Protein AF-A0A9W8JJ05-F1 (afdb_monomer_lite)

Structure (mmCIF, N/CA/C/O backbone):
data_AF-A0A9W8JJ05-F1
#
_entry.id   AF-A0A9W8JJ05-F1
#
loop_
_atom_site.group_PDB
_atom_site.id
_atom_site.type_symbol
_atom_site.label_atom_id
_atom_site.label_alt_id
_atom_site.label_comp_id
_atom_site.label_asym_id
_atom_site.label_entity_id
_atom_site.label_seq_id
_atom_site.pdbx_PDB_ins_code
_atom_site.Cartn_x
_atom_site.Cartn_y
_atom_site.Cartn_z
_atom_site.occupancy
_atom_site.B_iso_or_equiv
_atom_site.auth_seq_id
_atom_site.auth_comp_id
_atom_site.auth_asym_id
_atom_site.auth_atom_id
_atom_site.pdbx_PDB_model_num
ATOM 1 N N . MET A 1 1 ? -9.864 -17.529 4.891 1.00 56.09 1 MET A N 1
ATOM 2 C CA . MET A 1 1 ? -8.935 -17.119 3.809 1.00 56.09 1 MET A CA 1
ATOM 3 C C . MET A 1 1 ? -9.220 -17.949 2.552 1.00 56.09 1 MET A C 1
ATOM 5 O O . MET A 1 1 ? -9.921 -18.943 2.675 1.00 56.09 1 MET A O 1
ATOM 9 N N . CYS A 1 2 ? -8.777 -17.548 1.351 1.00 64.25 2 CYS A N 1
ATOM 10 C CA . CYS A 1 2 ? -9.095 -18.274 0.107 1.00 64.25 2 CYS A CA 1
ATOM 11 C C . CYS A 1 2 ? -8.214 -19.523 -0.091 1.00 64.25 2 CYS A C 1
ATOM 13 O O . CYS A 1 2 ? -7.086 -19.412 -0.564 1.00 64.25 2 CYS A O 1
ATOM 15 N N . ASP A 1 3 ? -8.773 -20.698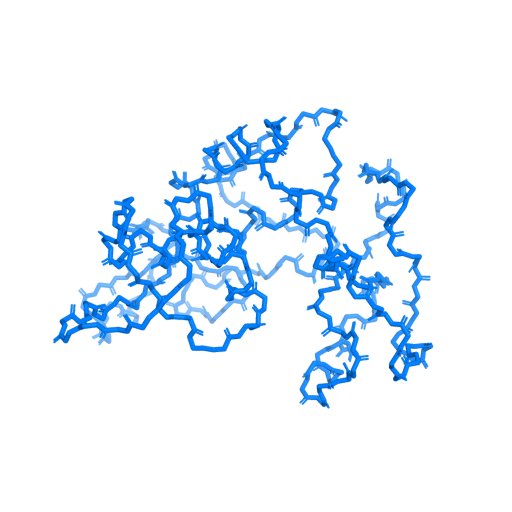 0.179 1.00 67.06 3 ASP A N 1
ATOM 16 C CA . ASP A 1 3 ? -8.157 -22.030 0.054 1.00 67.06 3 ASP A CA 1
ATOM 17 C C . ASP A 1 3 ? -7.778 -22.433 -1.386 1.00 67.06 3 ASP A C 1
ATOM 19 O O . ASP A 1 3 ? -6.838 -23.184 -1.611 1.00 67.06 3 ASP A O 1
ATOM 23 N N . ARG A 1 4 ? -8.470 -21.911 -2.404 1.00 73.88 4 ARG A N 1
ATOM 24 C CA . ARG A 1 4 ? -8.261 -22.331 -3.809 1.00 73.88 4 ARG A CA 1
ATOM 25 C C . ARG A 1 4 ? -7.012 -21.783 -4.482 1.00 73.88 4 ARG A C 1
ATOM 27 O O . ARG A 1 4 ? -6.733 -22.120 -5.629 1.00 73.88 4 ARG A O 1
ATOM 34 N N . THR A 1 5 ? -6.334 -20.844 -3.842 1.00 79.50 5 THR A N 1
ATOM 35 C CA . THR A 1 5 ? -5.280 -20.059 -4.497 1.00 79.50 5 THR A CA 1
ATOM 36 C C . THR A 1 5 ? -3.891 -20.584 -4.188 1.00 79.50 5 THR A C 1
ATOM 38 O O . THR A 1 5 ? -2.935 -20.148 -4.811 1.00 79.50 5 THR A O 1
ATOM 41 N N . ASN A 1 6 ? -3.798 -21.562 -3.294 1.00 84.31 6 ASN A N 1
ATOM 42 C CA . ASN A 1 6 ? -2.568 -22.192 -2.874 1.00 84.31 6 ASN A CA 1
ATOM 43 C C . ASN A 1 6 ? -2.818 -23.694 -2.710 1.00 84.31 6 ASN A C 1
ATOM 45 O O . ASN A 1 6 ? -3.577 -24.120 -1.848 1.00 84.31 6 ASN A O 1
ATOM 49 N N . ASN A 1 7 ? -2.183 -24.493 -3.557 1.00 82.38 7 ASN A N 1
ATOM 50 C CA . ASN A 1 7 ? -2.300 -25.951 -3.572 1.00 82.38 7 ASN A CA 1
ATOM 51 C C . ASN A 1 7 ? -1.059 -26.643 -2.973 1.00 82.38 7 ASN A C 1
ATOM 53 O O . ASN A 1 7 ? -0.788 -27.804 -3.278 1.00 82.38 7 ASN A O 1
ATOM 57 N N . SER A 1 8 ? -0.279 -25.930 -2.155 1.00 84.81 8 SER A N 1
ATOM 58 C CA . SER A 1 8 ? 0.989 -26.400 -1.588 1.00 84.81 8 SER A CA 1
ATOM 59 C C . SER A 1 8 ? 0.792 -27.547 -0.597 1.00 84.81 8 SER A C 1
ATOM 61 O O . SER A 1 8 ? 0.557 -27.319 0.590 1.00 84.81 8 SER A O 1
ATOM 63 N N . SER A 1 9 ? 0.933 -28.794 -1.051 1.00 84.38 9 SER A N 1
ATOM 64 C CA . SER A 1 9 ? 0.835 -29.990 -0.194 1.00 84.38 9 SER A CA 1
ATOM 65 C C . SER A 1 9 ? 1.773 -29.943 1.018 1.00 84.38 9 SER A C 1
ATOM 67 O O . SER A 1 9 ? 1.438 -30.463 2.081 1.00 84.38 9 SER A O 1
ATOM 69 N N . LEU A 1 10 ? 2.913 -29.258 0.888 1.00 84.50 10 LEU A N 1
ATOM 70 C CA . LEU A 1 10 ? 3.854 -29.029 1.980 1.00 84.50 10 LEU A CA 1
ATOM 71 C C . LEU A 1 10 ? 3.262 -28.144 3.087 1.00 84.50 10 LEU A C 1
ATOM 73 O O . LEU A 1 10 ? 3.453 -28.439 4.263 1.00 84.50 10 LEU A O 1
ATOM 77 N N . GLN A 1 11 ? 2.524 -27.083 2.746 1.00 84.19 11 GLN A N 1
ATOM 78 C CA . GLN A 1 11 ? 1.912 -26.221 3.762 1.00 84.19 11 GLN A CA 1
ATOM 79 C C . GLN A 1 11 ? 0.825 -26.966 4.544 1.00 84.19 11 GLN A C 1
ATOM 81 O O . GLN A 1 11 ? 0.814 -26.910 5.770 1.00 84.19 11 GLN A O 1
ATOM 86 N N . GLN A 1 12 ? -0.005 -27.745 3.849 1.00 84.62 12 GLN A N 1
ATOM 87 C CA . GLN A 1 12 ? -1.003 -28.612 4.478 1.00 84.62 12 GLN A CA 1
ATOM 88 C C . GLN A 1 12 ? -0.383 -29.649 5.399 1.00 84.62 12 GLN A C 1
ATOM 90 O O . GLN A 1 12 ? -0.920 -29.912 6.470 1.00 84.62 12 GLN A O 1
ATOM 95 N N . PHE A 1 13 ? 0.746 -30.230 4.996 1.00 85.50 13 PHE A N 1
ATOM 96 C CA . PHE A 1 13 ? 1.476 -31.163 5.841 1.00 85.50 13 PHE A CA 1
ATOM 97 C C . PHE A 1 13 ? 1.997 -30.489 7.121 1.00 85.50 13 PHE A C 1
ATOM 99 O O . PHE A 1 13 ? 1.869 -31.060 8.199 1.00 85.50 13 PHE A O 1
ATOM 106 N N . MET A 1 14 ? 2.551 -29.276 7.022 1.00 85.25 14 MET A N 1
ATOM 107 C CA . MET A 1 14 ? 3.138 -28.570 8.170 1.00 85.25 14 MET A CA 1
ATOM 108 C C . MET A 1 14 ? 2.099 -27.957 9.118 1.00 85.25 14 MET A C 1
ATOM 110 O O . MET A 1 14 ? 2.304 -27.979 10.329 1.00 85.25 14 MET A O 1
ATOM 114 N N . TYR A 1 15 ? 1.007 -27.400 8.588 1.00 81.69 15 TYR A N 1
ATOM 115 C CA . TYR A 1 15 ? 0.059 -26.581 9.356 1.00 81.69 15 TYR A CA 1
ATOM 116 C C . TYR A 1 15 ? -1.360 -27.164 9.425 1.00 81.69 15 TYR A C 1
ATOM 118 O O . TYR A 1 15 ? -2.238 -26.570 10.045 1.00 81.69 15 TYR A O 1
ATOM 126 N N . GLY A 1 16 ? -1.619 -28.316 8.797 1.00 83.25 16 GLY A N 1
ATOM 127 C CA . GLY A 1 16 ? -2.936 -28.967 8.782 1.00 83.25 16 GLY A CA 1
ATOM 128 C C . GLY A 1 16 ? -3.996 -28.254 7.931 1.00 83.25 16 GLY A C 1
ATOM 129 O O . GLY A 1 16 ? -5.099 -28.777 7.767 1.00 83.25 16 GLY A O 1
ATOM 130 N N . THR A 1 17 ? -3.671 -27.088 7.370 1.00 80.62 17 THR A N 1
ATOM 131 C CA . THR A 1 17 ? -4.486 -26.300 6.438 1.00 80.62 17 THR A CA 1
ATOM 132 C C . THR A 1 17 ? -3.562 -25.596 5.427 1.00 80.62 17 THR A C 1
ATOM 134 O O . THR A 1 17 ? -2.338 -25.583 5.601 1.00 80.62 17 THR A O 1
ATOM 137 N N . HIS A 1 18 ? -4.131 -24.996 4.378 1.00 80.81 18 HIS A N 1
ATOM 138 C CA . HIS A 1 18 ? -3.416 -24.079 3.488 1.00 80.81 18 HIS A CA 1
ATOM 139 C C . HIS A 1 18 ? -3.924 -22.643 3.664 1.00 80.81 18 HIS A C 1
ATOM 141 O O . HIS A 1 18 ? -5.130 -22.414 3.794 1.00 80.81 18 HIS A O 1
ATOM 147 N N . ASP A 1 19 ? -3.012 -21.676 3.572 1.00 80.62 19 ASP A N 1
ATOM 148 C CA . ASP A 1 19 ? -3.361 -20.256 3.488 1.00 80.62 19 ASP A CA 1
ATOM 149 C C . ASP A 1 19 ? -3.729 -19.856 2.058 1.00 80.62 19 ASP A C 1
ATOM 151 O O . ASP A 1 19 ? -3.581 -20.632 1.116 1.00 80.62 19 ASP A O 1
ATOM 155 N N . ALA A 1 20 ? -4.158 -18.608 1.864 1.00 84.56 20 ALA A N 1
ATOM 156 C CA . ALA A 1 20 ? -4.263 -18.054 0.519 1.00 84.56 20 ALA A CA 1
ATOM 157 C C . ALA A 1 20 ? -2.892 -17.916 -0.165 1.00 84.56 20 ALA A C 1
ATOM 159 O O . ALA A 1 20 ? -1.840 -17.936 0.468 1.00 84.56 20 ALA A O 1
ATOM 160 N N . GLY A 1 21 ? -2.919 -17.763 -1.487 1.00 86.12 21 GLY A N 1
ATOM 161 C CA . GLY A 1 21 ? -1.727 -17.479 -2.269 1.00 86.12 21 GLY A CA 1
ATOM 162 C C . GLY A 1 21 ? -1.212 -16.057 -2.045 1.00 86.12 21 GLY A C 1
ATOM 163 O O . GLY A 1 21 ? -2.007 -15.113 -2.071 1.00 86.12 21 GLY A O 1
ATOM 164 N N . PHE A 1 22 ? 0.104 -15.898 -1.893 1.00 86.50 22 PHE A N 1
ATOM 165 C CA . PHE A 1 22 ? 0.759 -14.605 -1.672 1.00 86.50 22 PHE A CA 1
ATOM 166 C C . PHE A 1 22 ? 1.693 -14.242 -2.833 1.00 86.50 22 PHE A C 1
ATOM 168 O O . PHE A 1 22 ? 2.465 -15.072 -3.313 1.00 86.50 22 PHE A O 1
ATOM 175 N N . TYR A 1 23 ? 1.626 -12.990 -3.291 1.00 87.88 23 TYR A N 1
ATOM 176 C CA . TYR A 1 23 ? 2.512 -12.476 -4.339 1.00 87.88 23 TYR A CA 1
ATOM 177 C C . TYR A 1 23 ? 3.899 -12.173 -3.771 1.00 87.88 23 TYR A C 1
ATOM 179 O O . TYR A 1 23 ? 4.017 -11.477 -2.767 1.00 87.88 23 TYR A O 1
ATOM 187 N N . GLY A 1 24 ? 4.949 -12.648 -4.440 1.00 85.12 24 GLY A N 1
ATOM 188 C CA . GLY A 1 24 ? 6.341 -12.388 -4.062 1.00 85.12 24 GLY A CA 1
ATOM 189 C C . GLY A 1 24 ? 6.854 -13.235 -2.895 1.00 85.12 24 GLY A C 1
ATOM 190 O O . GLY A 1 24 ? 7.908 -12.925 -2.350 1.00 85.12 24 GLY A O 1
ATOM 191 N N . TYR A 1 25 ? 6.131 -14.292 -2.518 1.00 84.94 25 TYR A N 1
ATOM 192 C CA . TYR A 1 25 ? 6.522 -15.227 -1.461 1.00 84.94 25 TYR A CA 1
ATOM 193 C C . TYR A 1 25 ? 6.961 -16.588 -2.025 1.00 84.94 25 TYR A C 1
ATOM 195 O O . TYR A 1 25 ? 7.014 -16.816 -3.235 1.00 84.94 25 TYR A O 1
ATOM 203 N N . SER A 1 26 ? 7.314 -17.508 -1.126 1.00 82.56 26 SER A N 1
ATOM 204 C CA . SER A 1 26 ? 7.777 -18.855 -1.452 1.00 82.56 26 SER A CA 1
ATOM 205 C C . SER A 1 26 ? 6.725 -19.690 -2.191 1.00 82.56 26 SER A C 1
ATOM 207 O O . SER A 1 26 ? 5.513 -19.497 -2.057 1.00 82.56 26 SER A O 1
ATOM 209 N N . HIS A 1 27 ? 7.194 -20.733 -2.883 1.00 82.56 27 HIS A N 1
ATOM 210 C CA . HIS A 1 27 ? 6.340 -21.756 -3.504 1.00 82.56 27 HIS A CA 1
ATOM 211 C C . HIS A 1 27 ? 5.379 -22.433 -2.518 1.00 82.56 27 HIS A C 1
ATOM 213 O O . HIS A 1 27 ? 4.339 -22.944 -2.922 1.00 82.56 27 HIS A O 1
ATOM 219 N N . THR A 1 28 ? 5.687 -22.391 -1.218 1.00 82.62 28 THR A N 1
ATOM 220 C CA . THR A 1 28 ? 4.805 -22.919 -0.172 1.00 82.62 28 THR A CA 1
ATOM 221 C C . THR A 1 28 ? 3.519 -22.111 0.010 1.00 82.62 28 THR A C 1
ATOM 223 O O . THR A 1 28 ? 2.601 -22.608 0.653 1.00 82.62 28 THR A O 1
ATOM 226 N N . THR A 1 29 ? 3.448 -20.910 -0.572 1.00 83.31 29 THR A N 1
ATOM 227 C CA . THR A 1 29 ? 2.309 -19.976 -0.517 1.00 83.31 29 THR A CA 1
ATOM 228 C C . THR A 1 29 ? 1.741 -19.683 -1.913 1.00 83.31 29 THR A C 1
ATOM 230 O O . THR A 1 29 ? 1.307 -18.577 -2.224 1.00 83.31 29 THR A O 1
ATOM 233 N N . GLY A 1 30 ? 1.782 -20.674 -2.808 1.00 84.50 30 GLY A N 1
ATOM 234 C CA . GLY A 1 30 ? 1.254 -20.581 -4.175 1.00 84.50 30 GLY A CA 1
ATOM 235 C C . GLY A 1 30 ? 2.245 -20.075 -5.230 1.00 84.50 30 GLY A C 1
ATOM 236 O O . GLY A 1 30 ? 1.971 -20.216 -6.418 1.00 84.50 30 GLY A O 1
ATOM 237 N N . GLY A 1 31 ? 3.409 -19.544 -4.832 1.00 85.31 31 GLY A N 1
ATOM 238 C CA . GLY A 1 31 ? 4.505 -19.217 -5.754 1.00 85.31 31 GLY A CA 1
ATOM 239 C C . GLY A 1 31 ? 4.174 -18.140 -6.792 1.00 85.31 31 GLY A C 1
ATOM 240 O O . GLY A 1 31 ? 4.705 -18.177 -7.902 1.00 85.31 31 GLY A O 1
ATOM 241 N N . PHE A 1 32 ? 3.282 -17.202 -6.463 1.00 88.88 32 PHE A N 1
ATOM 242 C CA . PHE A 1 32 ? 2.957 -16.093 -7.357 1.00 88.88 32 PHE A CA 1
ATOM 243 C C . PHE A 1 32 ? 4.099 -15.077 -7.388 1.00 88.88 32 PHE A C 1
ATOM 245 O O . PHE A 1 32 ? 4.630 -14.697 -6.345 1.00 88.88 32 PHE A O 1
ATOM 252 N N . ALA A 1 33 ? 4.446 -14.593 -8.581 1.00 90.12 33 ALA A N 1
ATOM 253 C CA . ALA A 1 33 ? 5.430 -13.524 -8.737 1.00 90.12 33 ALA A CA 1
ATOM 254 C C . ALA A 1 33 ? 4.985 -12.239 -8.014 1.00 90.12 33 ALA A C 1
ATOM 256 O O . ALA A 1 33 ? 3.793 -11.947 -7.933 1.00 90.12 33 ALA A O 1
ATOM 257 N N . GLY A 1 34 ? 5.940 -11.480 -7.475 1.00 90.69 34 GLY A N 1
ATOM 258 C CA . GLY A 1 34 ? 5.670 -10.204 -6.805 1.00 90.69 34 GLY A CA 1
ATOM 259 C C . GLY A 1 34 ? 5.226 -9.098 -7.768 1.00 90.69 34 GLY A C 1
ATOM 260 O O . GLY A 1 34 ? 5.388 -9.211 -8.980 1.00 90.69 34 GLY A O 1
ATOM 261 N N . GLY A 1 35 ? 4.682 -8.013 -7.212 1.00 90.75 35 GLY A N 1
ATOM 262 C CA . GLY A 1 35 ? 4.198 -6.857 -7.981 1.00 90.75 35 GLY A CA 1
ATOM 263 C C . GLY A 1 35 ? 5.226 -5.746 -8.224 1.00 90.75 35 GLY A C 1
ATOM 264 O O . GLY A 1 35 ? 4.899 -4.767 -8.880 1.00 90.75 35 GLY A O 1
ATOM 265 N N . GLN A 1 36 ? 6.451 -5.864 -7.701 1.00 92.00 36 GLN A N 1
ATOM 266 C CA . GLN A 1 36 ? 7.534 -4.900 -7.951 1.00 92.00 36 GLN A CA 1
ATOM 267 C C . GLN A 1 36 ? 8.178 -5.170 -9.318 1.00 92.00 36 GLN A C 1
ATOM 269 O O . GLN A 1 36 ? 9.298 -5.667 -9.413 1.00 92.00 36 GLN A O 1
ATOM 274 N N . ALA A 1 37 ? 7.411 -4.920 -10.373 1.00 93.75 37 ALA A N 1
ATOM 275 C CA . ALA A 1 37 ? 7.754 -5.205 -11.756 1.00 93.75 37 ALA A CA 1
ATOM 276 C C . ALA A 1 37 ? 6.984 -4.259 -12.691 1.00 93.75 37 ALA A C 1
ATOM 278 O O . ALA A 1 37 ? 5.985 -3.663 -12.299 1.00 93.75 37 ALA A O 1
ATOM 279 N N . GLU A 1 38 ? 7.407 -4.184 -13.952 1.00 94.06 38 GLU A N 1
ATOM 280 C CA . GLU A 1 38 ? 6.703 -3.417 -14.994 1.00 94.06 38 GLU A CA 1
ATOM 281 C C . GLU A 1 38 ? 5.285 -3.942 -15.269 1.00 94.06 38 GLU A C 1
ATOM 283 O O . GLU A 1 38 ? 4.405 -3.198 -15.689 1.00 94.06 38 GLU A O 1
ATOM 288 N N . TYR A 1 39 ? 5.063 -5.238 -15.040 1.00 93.69 39 TYR A N 1
ATOM 289 C CA . TYR A 1 39 ? 3.771 -5.890 -15.211 1.00 93.69 39 TYR A CA 1
ATOM 290 C C . TYR A 1 39 ? 3.565 -6.923 -14.111 1.00 93.69 39 TYR A C 1
ATOM 292 O O . TYR A 1 39 ? 4.496 -7.631 -13.726 1.00 93.69 39 TYR A O 1
ATOM 300 N N . VAL A 1 40 ? 2.319 -7.068 -13.665 1.00 93.38 40 VAL A N 1
ATOM 301 C CA . VAL A 1 40 ? 1.915 -8.091 -12.700 1.00 93.38 40 VAL A CA 1
ATOM 302 C C . VAL A 1 40 ? 0.743 -8.893 -13.253 1.00 93.38 40 VAL A C 1
ATOM 304 O O . VAL A 1 40 ? -0.210 -8.347 -13.807 1.00 93.38 40 VAL A O 1
ATOM 307 N N . HIS A 1 41 ? 0.803 -10.213 -13.100 1.00 91.88 41 HIS A N 1
ATOM 308 C CA . HIS A 1 41 ? -0.314 -11.089 -13.428 1.00 91.88 41 HIS A CA 1
ATOM 309 C C . HIS A 1 41 ? -1.213 -11.259 -12.200 1.00 91.88 41 HIS A C 1
ATOM 311 O O . HIS A 1 41 ? -0.754 -11.727 -11.159 1.00 91.88 41 HIS A O 1
ATOM 317 N N . VAL A 1 42 ? -2.501 -10.922 -12.331 1.00 90.94 42 VAL A N 1
ATOM 318 C CA . VAL A 1 42 ? -3.499 -11.047 -11.257 1.00 90.94 42 VAL A CA 1
ATOM 319 C C . VAL A 1 42 ? -4.510 -12.144 -11.608 1.00 90.94 42 VAL A C 1
ATOM 321 O O . VAL A 1 42 ? -5.467 -11.895 -12.349 1.00 90.94 42 VAL A O 1
ATOM 324 N N . PRO A 1 43 ? -4.357 -13.367 -11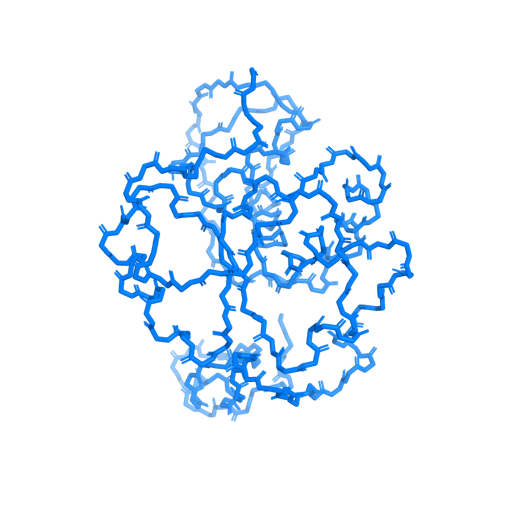.066 1.00 86.06 43 PRO A N 1
ATOM 325 C CA . PRO A 1 43 ? -5.346 -14.419 -11.248 1.00 86.06 43 PRO A CA 1
ATOM 326 C C . PRO A 1 43 ? -6.715 -13.985 -10.727 1.00 86.06 43 PRO A C 1
ATOM 328 O O . PRO A 1 43 ? -6.823 -13.460 -9.621 1.00 86.06 43 PRO A O 1
ATOM 331 N N . ARG A 1 44 ? -7.776 -14.267 -11.490 1.00 86.50 44 ARG A N 1
ATOM 332 C CA . ARG A 1 44 ? -9.165 -13.918 -11.131 1.00 86.50 44 ARG A CA 1
ATOM 333 C C . ARG A 1 44 ? -9.348 -12.421 -10.829 1.00 86.50 44 ARG A C 1
ATOM 335 O O . ARG A 1 44 ? -9.948 -12.065 -9.816 1.00 86.50 44 ARG A O 1
ATOM 342 N N . GLY A 1 45 ? -8.867 -11.557 -11.724 1.00 87.00 45 GLY A N 1
ATOM 343 C CA . GLY A 1 45 ? -8.935 -10.097 -11.576 1.00 87.00 45 GLY A CA 1
ATOM 344 C C . GLY A 1 45 ? -10.323 -9.552 -11.214 1.00 87.00 45 GLY A C 1
ATOM 345 O O . GLY A 1 45 ? -10.413 -8.668 -10.374 1.00 87.00 45 GLY A O 1
ATOM 346 N N . SER A 1 46 ? -11.409 -10.149 -11.717 1.00 88.12 46 SER A N 1
ATOM 347 C CA . SER A 1 46 ? -12.786 -9.740 -11.381 1.00 88.12 46 SER A CA 1
ATOM 348 C C . SER A 1 46 ? -13.141 -9.834 -9.892 1.00 88.12 46 SER A C 1
ATOM 350 O O . SER A 1 46 ? -14.036 -9.132 -9.437 1.00 88.12 46 SER A O 1
ATOM 352 N N . ALA A 1 47 ? -12.460 -10.694 -9.132 1.00 86.50 47 ALA A N 1
ATOM 353 C CA . ALA A 1 47 ? -12.651 -10.831 -7.690 1.00 86.50 47 ALA A CA 1
ATOM 354 C C . ALA A 1 47 ? -11.545 -10.148 -6.866 1.00 86.50 47 ALA A C 1
ATOM 356 O O . ALA A 1 47 ? -11.714 -9.993 -5.660 1.00 86.50 47 ALA A O 1
ATOM 357 N N . ARG A 1 48 ? -10.413 -9.796 -7.494 1.00 85.12 48 ARG A N 1
ATOM 358 C CA . ARG A 1 48 ? -9.192 -9.331 -6.812 1.00 85.12 48 ARG A CA 1
ATOM 359 C C . ARG A 1 48 ? -8.811 -7.883 -7.078 1.00 85.12 48 ARG A C 1
ATOM 361 O O . ARG A 1 48 ? -7.935 -7.361 -6.399 1.00 85.12 48 ARG A O 1
ATOM 368 N N . LEU A 1 49 ? -9.433 -7.248 -8.061 1.00 92.69 49 LEU A N 1
ATOM 369 C CA . LEU A 1 49 ? -9.193 -5.851 -8.384 1.00 92.69 49 LEU A CA 1
ATOM 370 C C . LEU A 1 49 ? -10.345 -5.003 -7.860 1.00 92.69 49 LEU A C 1
ATOM 372 O O . LEU A 1 49 ? -11.516 -5.343 -8.036 1.00 92.69 49 LEU A O 1
ATOM 376 N N . LEU A 1 50 ? -9.987 -3.888 -7.233 1.00 93.38 50 LEU A N 1
ATOM 377 C CA . LEU A 1 50 ? -10.915 -2.841 -6.843 1.00 93.38 50 LEU A CA 1
ATOM 378 C C . LEU A 1 50 ? -10.815 -1.720 -7.887 1.00 93.38 50 LEU A C 1
ATOM 380 O O . LEU A 1 50 ? -9.738 -1.137 -8.021 1.00 93.38 50 LEU A O 1
ATOM 384 N N . PRO A 1 51 ? -11.878 -1.429 -8.658 1.00 92.44 51 PRO A N 1
ATOM 385 C CA . PRO A 1 51 ? -11.861 -0.297 -9.574 1.00 92.44 51 PRO A CA 1
ATOM 386 C C . PRO A 1 51 ? -11.768 1.013 -8.787 1.00 92.44 51 PRO A C 1
ATOM 388 O O . PRO A 1 51 ? -12.518 1.223 -7.834 1.00 92.44 51 PRO A O 1
ATOM 391 N N . ILE A 1 52 ? -10.858 1.889 -9.206 1.00 93.06 52 ILE A N 1
ATOM 392 C CA . ILE A 1 52 ? -10.649 3.211 -8.613 1.00 93.06 52 ILE A CA 1
ATOM 393 C C . ILE A 1 52 ? -11.227 4.267 -9.557 1.00 93.06 52 ILE A C 1
ATOM 395 O O . ILE A 1 52 ? -10.995 4.214 -10.764 1.00 93.06 52 ILE A O 1
ATOM 399 N N . ALA A 1 53 ? -11.996 5.210 -9.011 1.00 90.00 53 ALA A N 1
ATOM 400 C CA . ALA A 1 53 ? -12.608 6.282 -9.789 1.00 90.00 53 ALA A CA 1
ATOM 401 C C . ALA A 1 53 ? -11.564 7.287 -10.313 1.00 90.00 53 ALA A C 1
ATOM 403 O O . ALA A 1 53 ? -10.505 7.474 -9.720 1.00 90.00 53 ALA A O 1
ATOM 404 N N . ASP A 1 54 ? -11.872 7.973 -11.418 1.00 89.06 54 ASP A N 1
ATOM 405 C CA . ASP A 1 54 ? -10.879 8.793 -12.129 1.00 89.06 54 ASP A CA 1
ATOM 406 C C . ASP A 1 54 ? -10.390 10.037 -11.398 1.00 89.06 54 ASP A C 1
ATOM 408 O O . ASP A 1 54 ? -9.282 10.499 -11.654 1.00 89.06 54 ASP A O 1
ATOM 412 N N . HIS A 1 55 ? -11.189 10.549 -10.470 1.00 88.81 55 HIS A N 1
ATOM 413 C CA . HIS A 1 55 ? -10.847 11.716 -9.665 1.00 88.81 55 HIS A CA 1
ATOM 414 C C . HIS A 1 55 ? -9.997 11.374 -8.431 1.00 88.81 55 HIS A C 1
ATOM 416 O O . HIS A 1 55 ? -9.619 12.281 -7.697 1.00 88.81 55 HIS A O 1
ATOM 422 N N . VAL A 1 56 ? -9.741 10.089 -8.170 1.00 90.06 56 VAL A N 1
ATOM 423 C CA . VAL A 1 56 ? -8.995 9.633 -6.993 1.00 90.06 56 VAL A CA 1
ATOM 424 C C . VAL A 1 56 ? -7.523 9.484 -7.354 1.00 90.06 56 VAL A C 1
ATOM 426 O O . VAL A 1 56 ? -7.189 8.889 -8.379 1.00 90.06 56 VAL A O 1
ATOM 429 N N . LEU A 1 57 ? -6.653 10.026 -6.506 1.00 91.56 57 LEU A N 1
ATOM 430 C CA . LEU A 1 57 ? -5.212 10.060 -6.737 1.00 91.56 57 LEU A CA 1
ATOM 431 C C . LEU A 1 57 ? -4.552 8.752 -6.298 1.00 91.56 57 LEU A C 1
ATOM 433 O O . LEU A 1 57 ? -4.942 8.155 -5.291 1.00 91.56 57 LEU A O 1
ATOM 437 N N . ASP A 1 58 ? -3.503 8.337 -7.005 1.00 91.12 58 ASP A N 1
ATOM 438 C CA . ASP A 1 58 ? -2.811 7.073 -6.742 1.00 91.12 58 ASP A CA 1
ATOM 439 C C . ASP A 1 58 ? -2.212 7.055 -5.328 1.00 91.12 58 ASP A C 1
ATOM 441 O O . ASP A 1 58 ? -2.407 6.096 -4.578 1.00 91.12 58 ASP A O 1
ATOM 445 N N . GLU A 1 59 ? -1.545 8.138 -4.909 1.00 88.06 59 GLU A N 1
ATOM 446 C CA . GLU A 1 59 ? -0.981 8.269 -3.558 1.00 88.06 59 GLU A CA 1
ATOM 447 C C . GLU A 1 59 ? -2.009 8.131 -2.424 1.00 88.06 59 GLU A C 1
ATOM 449 O O . GLU A 1 59 ? -1.629 7.756 -1.315 1.00 88.06 59 GLU A O 1
ATOM 454 N N . GLN A 1 60 ? -3.298 8.366 -2.681 1.00 88.12 60 GLN A N 1
ATOM 455 C CA . GLN A 1 60 ? -4.346 8.171 -1.679 1.00 88.12 60 GLN A CA 1
ATOM 456 C C . GLN A 1 60 ? -4.726 6.692 -1.537 1.00 88.12 60 GLN A C 1
ATOM 458 O O . GLN A 1 60 ? -5.009 6.223 -0.436 1.00 88.12 60 GLN A O 1
ATOM 463 N N . VAL A 1 61 ? -4.715 5.926 -2.632 1.00 90.31 61 VAL A N 1
ATOM 464 C CA . VAL A 1 61 ? -5.275 4.561 -2.665 1.00 90.31 61 VAL A CA 1
ATOM 465 C C . VAL A 1 61 ? -4.241 3.445 -2.697 1.00 90.31 61 VAL A C 1
ATOM 467 O O . VAL A 1 61 ? -4.585 2.308 -2.378 1.00 90.31 61 VAL A O 1
ATOM 470 N N . LEU A 1 62 ? -2.972 3.727 -3.008 1.00 89.75 62 LEU A N 1
ATOM 471 C CA . LEU A 1 62 ? -1.904 2.714 -3.072 1.00 89.75 62 LEU A CA 1
ATOM 472 C C . LEU A 1 62 ? -1.791 1.874 -1.790 1.00 89.75 62 LEU A C 1
ATOM 474 O O . LEU A 1 62 ? -1.444 0.690 -1.815 1.00 89.75 62 LEU A O 1
ATOM 478 N N . TYR A 1 63 ? -2.142 2.476 -0.659 1.00 88.38 63 TYR A N 1
ATOM 479 C CA . TYR A 1 63 ? -2.100 1.863 0.660 1.00 88.38 63 TYR A CA 1
ATOM 480 C C . TYR A 1 63 ? -3.230 0.862 0.937 1.00 88.38 63 TYR A C 1
ATOM 482 O O . TYR A 1 63 ? -3.091 0.043 1.848 1.00 88.38 63 TYR A O 1
ATOM 490 N N . LEU A 1 64 ? -4.313 0.881 0.146 1.00 90.81 64 LEU A N 1
ATOM 491 C CA . LEU A 1 64 ? -5.425 -0.076 0.239 1.00 90.81 64 LEU A CA 1
ATOM 492 C C . LEU A 1 64 ? -5.016 -1.507 -0.119 1.00 90.81 64 LEU A C 1
ATOM 494 O O . LEU A 1 64 ? -5.745 -2.442 0.195 1.00 90.81 64 LEU A O 1
ATOM 498 N N . SER A 1 65 ? -3.872 -1.687 -0.779 1.00 89.12 65 SER A N 1
ATOM 499 C CA . SER A 1 65 ? -3.371 -3.009 -1.162 1.00 89.12 65 SER A CA 1
ATOM 500 C C . SER A 1 65 ? -2.851 -3.834 0.021 1.00 89.12 65 SER A C 1
ATOM 502 O O . SER A 1 65 ? -2.809 -5.058 -0.076 1.00 89.12 65 SER A O 1
ATOM 504 N N . ASP A 1 66 ? -2.461 -3.181 1.120 1.00 87.69 66 ASP A N 1
ATOM 505 C CA . ASP A 1 66 ? -1.843 -3.837 2.275 1.00 87.69 66 ASP A CA 1
ATOM 506 C C . ASP A 1 66 ? -2.024 -3.003 3.550 1.00 87.69 66 ASP A C 1
ATOM 508 O O . ASP A 1 66 ? -2.911 -3.281 4.353 1.00 87.69 66 ASP A O 1
ATOM 512 N N . ILE A 1 67 ? -1.222 -1.947 3.728 1.00 85.44 67 ILE A N 1
ATOM 513 C CA . ILE A 1 67 ? -1.007 -1.365 5.061 1.00 85.44 67 ILE A CA 1
ATOM 514 C C . ILE A 1 67 ? -2.277 -0.792 5.701 1.00 85.44 67 ILE A C 1
ATOM 516 O O . ILE A 1 67 ? -2.425 -0.880 6.917 1.00 85.44 67 ILE A O 1
ATOM 520 N N . LEU A 1 68 ? -3.203 -0.232 4.910 1.00 87.12 68 LEU A N 1
ATOM 521 C CA . LEU A 1 68 ? -4.468 0.288 5.432 1.00 87.12 68 LEU A CA 1
ATOM 522 C C . LEU A 1 68 ? -5.371 -0.848 5.942 1.00 87.12 68 LEU A C 1
ATOM 524 O O . LEU A 1 68 ? -5.696 -0.838 7.132 1.00 87.12 68 LEU A O 1
ATOM 528 N N . PRO A 1 69 ? -5.749 -1.845 5.115 1.00 87.88 69 PRO A N 1
ATOM 529 C CA . PRO A 1 69 ? -6.476 -3.016 5.594 1.00 87.88 69 PRO A CA 1
ATOM 530 C C . PRO A 1 69 ? -5.762 -3.775 6.709 1.00 87.88 69 PRO A C 1
ATOM 532 O O . PRO A 1 69 ? -6.434 -4.262 7.610 1.00 87.88 69 PRO A O 1
ATOM 535 N N . THR A 1 70 ? -4.431 -3.866 6.682 1.00 84.62 70 THR A N 1
ATOM 536 C CA . THR A 1 70 ? -3.651 -4.559 7.714 1.00 84.62 70 THR A CA 1
ATOM 537 C C . THR A 1 70 ? -3.762 -3.859 9.063 1.00 84.62 70 THR A C 1
ATOM 539 O O . THR A 1 70 ? -4.093 -4.491 10.066 1.00 84.62 70 THR A O 1
ATOM 542 N N . SER A 1 71 ? -3.577 -2.540 9.097 1.00 82.38 71 SER A N 1
ATOM 543 C CA . SER A 1 71 ? -3.793 -1.749 10.310 1.00 82.38 71 SER A CA 1
ATOM 544 C C . SER A 1 71 ? -5.246 -1.766 10.775 1.00 82.38 71 SER A C 1
ATOM 546 O O . SER A 1 71 ? -5.502 -1.855 11.973 1.00 82.38 71 SER A O 1
ATOM 548 N N . TYR A 1 72 ? -6.199 -1.699 9.843 1.00 83.56 72 TYR A N 1
ATOM 549 C CA . TYR A 1 72 ? -7.624 -1.769 10.153 1.00 83.56 72 TYR A CA 1
ATOM 550 C C . TYR A 1 72 ? -7.984 -3.123 10.783 1.00 83.56 72 TYR A C 1
ATOM 552 O O . TYR A 1 72 ? -8.640 -3.167 11.822 1.00 83.56 72 TYR A O 1
ATOM 560 N N . HIS A 1 73 ? -7.500 -4.220 10.197 1.00 84.06 73 HIS A N 1
ATOM 561 C CA . HIS A 1 73 ? -7.706 -5.576 10.695 1.00 84.06 73 HIS A CA 1
ATOM 562 C C . HIS A 1 73 ? -7.140 -5.756 12.100 1.00 84.06 73 HIS A C 1
ATOM 564 O O . HIS A 1 73 ? -7.835 -6.286 12.957 1.00 84.06 73 HIS A O 1
ATOM 570 N N . ALA A 1 74 ? -5.932 -5.247 12.362 1.00 80.25 74 ALA A N 1
ATOM 571 C CA . ALA A 1 74 ? -5.321 -5.324 13.685 1.00 80.25 74 ALA A CA 1
ATOM 572 C C . ALA A 1 74 ? -6.211 -4.692 14.767 1.00 80.25 74 ALA A C 1
ATOM 574 O O . ALA A 1 74 ? -6.337 -5.251 15.850 1.00 80.25 74 ALA A O 1
ATOM 575 N N . VAL A 1 75 ? -6.864 -3.562 14.468 1.00 78.31 75 VAL A N 1
ATOM 576 C CA . VAL A 1 75 ? -7.809 -2.915 15.393 1.00 78.31 75 VAL A CA 1
ATOM 577 C C . VAL A 1 75 ? -9.075 -3.757 15.557 1.00 78.31 75 VAL A C 1
ATOM 579 O O . VAL A 1 75 ? -9.496 -3.992 16.685 1.00 78.31 75 VAL A O 1
ATOM 582 N N . VAL A 1 76 ? -9.657 -4.254 14.463 1.00 81.00 76 VAL A N 1
ATOM 583 C CA . VAL A 1 76 ? -10.853 -5.115 14.514 1.00 81.00 76 VAL A CA 1
ATOM 584 C C . VAL A 1 76 ? -10.608 -6.382 15.334 1.00 81.00 76 VAL A C 1
ATOM 586 O O . VAL A 1 76 ? -11.441 -6.733 16.166 1.00 81.00 76 VAL A O 1
ATOM 589 N N . ASP A 1 77 ? -9.457 -7.027 15.154 1.00 79.38 77 ASP A N 1
ATOM 590 C CA . ASP A 1 77 ? -9.089 -8.260 15.855 1.00 79.38 77 ASP A CA 1
ATOM 591 C C . ASP A 1 77 ? -8.929 -8.062 17.369 1.00 79.38 77 ASP A C 1
ATOM 593 O O . ASP A 1 77 ? -9.136 -9.005 18.132 1.00 79.38 77 ASP A O 1
ATOM 597 N N . THR A 1 78 ? -8.613 -6.845 17.830 1.00 77.12 78 THR A N 1
ATOM 598 C CA . THR A 1 78 ? -8.593 -6.551 19.275 1.00 77.12 78 THR A CA 1
ATOM 599 C C . THR A 1 78 ? -9.984 -6.536 19.907 1.00 77.12 78 THR A C 1
ATOM 601 O O . THR A 1 78 ? -10.096 -6.655 21.124 1.00 77.12 78 THR A O 1
ATOM 604 N N . GLY A 1 79 ? -11.040 -6.371 19.102 1.00 77.25 79 GLY A N 1
ATOM 605 C CA . GLY A 1 79 ? -12.406 -6.181 19.586 1.00 77.25 79 GLY A CA 1
ATOM 606 C C . GLY A 1 79 ? -12.660 -4.822 20.244 1.00 77.25 79 GLY A C 1
ATOM 607 O O . GLY A 1 79 ? -13.709 -4.656 20.861 1.00 77.25 79 GLY A O 1
ATOM 608 N N . VAL A 1 80 ? -11.734 -3.862 20.119 1.00 75.38 80 VAL A N 1
ATOM 609 C CA . VAL A 1 80 ? -11.863 -2.549 20.760 1.00 75.38 80 VAL A CA 1
ATOM 610 C C . VAL A 1 80 ? -13.095 -1.781 20.265 1.00 75.38 80 VAL A C 1
ATOM 612 O O . VAL A 1 80 ? -13.310 -1.583 19.066 1.00 75.38 80 VAL A O 1
ATOM 615 N N . GLY A 1 81 ? -13.891 -1.306 21.217 1.00 70.38 81 GLY A N 1
ATOM 616 C CA . GLY A 1 81 ? -15.062 -0.470 21.009 1.00 70.38 81 GLY A CA 1
ATOM 617 C C . GLY A 1 81 ? -14.806 1.030 21.175 1.00 70.38 81 GLY A C 1
ATOM 618 O O . GLY A 1 81 ? -13.715 1.505 21.503 1.00 70.38 81 GLY A O 1
ATOM 619 N N . LYS A 1 82 ? -15.869 1.808 20.953 1.00 73.81 82 LYS A N 1
ATOM 620 C CA . LYS A 1 82 ? -15.876 3.256 21.183 1.00 73.81 82 LYS A CA 1
ATOM 621 C C . LYS A 1 82 ? -15.800 3.568 22.683 1.00 73.81 82 LYS A C 1
ATOM 623 O O . LYS A 1 82 ? -16.597 3.057 23.461 1.00 73.81 82 LYS A O 1
ATOM 628 N N . GLY A 1 83 ? -14.922 4.493 23.058 1.00 72.50 83 GLY A N 1
ATOM 629 C CA . GLY A 1 83 ? -14.670 4.911 24.439 1.00 72.50 83 GLY A CA 1
ATOM 630 C C . GLY A 1 83 ? -13.641 4.058 25.181 1.00 72.50 83 GLY A C 1
ATOM 631 O O . GLY A 1 83 ? -13.295 4.403 26.309 1.00 72.50 83 GLY A O 1
ATOM 632 N N . GLU A 1 84 ? -13.137 2.992 24.562 1.00 71.75 84 GLU A N 1
ATOM 633 C CA . GLU A 1 84 ? -12.122 2.128 25.157 1.00 71.75 84 GLU A CA 1
ATOM 634 C C . GLU A 1 84 ? -10.706 2.641 24.897 1.00 71.75 84 GLU A C 1
ATOM 636 O O . GLU A 1 84 ? -10.430 3.409 23.971 1.00 71.75 84 GLU A O 1
ATOM 641 N N . THR A 1 85 ? -9.791 2.203 25.748 1.00 71.81 85 THR A N 1
ATOM 642 C CA . THR A 1 85 ? -8.423 2.696 25.784 1.00 71.81 85 THR A CA 1
ATOM 643 C C . THR A 1 85 ? -7.474 1.669 25.176 1.00 71.81 85 THR A C 1
ATOM 645 O O . THR A 1 85 ? -7.472 0.510 25.578 1.00 71.81 85 THR A O 1
ATOM 648 N N . VAL A 1 86 ? -6.639 2.096 24.224 1.00 73.00 86 VAL A N 1
ATOM 649 C CA . VAL A 1 86 ? -5.707 1.217 23.496 1.00 73.00 86 VAL A CA 1
ATOM 650 C C . VAL A 1 86 ? -4.288 1.749 23.601 1.00 73.00 86 VAL A C 1
ATOM 652 O O . VAL A 1 86 ? -4.057 2.946 23.427 1.00 73.00 86 VAL A O 1
ATOM 655 N N . ALA A 1 87 ? -3.327 0.846 23.794 1.00 74.38 87 ALA A N 1
ATOM 656 C CA . ALA A 1 87 ? -1.915 1.147 23.596 1.00 74.38 87 ALA A CA 1
ATOM 657 C C . ALA A 1 87 ? -1.412 0.539 22.283 1.00 74.38 87 ALA A C 1
ATOM 659 O O . ALA A 1 87 ? -1.640 -0.635 21.998 1.00 74.38 87 ALA A O 1
ATOM 660 N N . ILE A 1 88 ? -0.677 1.333 21.505 1.00 73.44 88 ILE A N 1
ATOM 661 C CA . ILE A 1 88 ? -0.009 0.887 20.280 1.00 73.44 88 ILE A CA 1
ATOM 662 C C . ILE A 1 88 ? 1.491 0.862 20.553 1.00 73.44 88 ILE A C 1
ATOM 664 O O . ILE A 1 88 ? 2.139 1.901 20.693 1.00 73.44 88 ILE A O 1
ATOM 668 N N . TRP A 1 89 ? 2.056 -0.341 20.651 1.00 65.62 89 TRP A N 1
ATOM 669 C CA . TRP A 1 89 ? 3.481 -0.516 20.906 1.00 65.62 89 TRP A CA 1
ATOM 670 C C . TRP A 1 89 ? 4.246 -0.475 19.576 1.00 65.62 89 TRP A C 1
ATOM 672 O O . TRP A 1 89 ? 4.256 -1.456 18.836 1.00 65.62 89 TRP A O 1
ATOM 682 N N . LYS A 1 90 ? 4.911 0.662 19.311 1.00 65.31 90 LYS A N 1
ATOM 683 C CA . LYS A 1 90 ? 5.614 1.069 18.068 1.00 65.31 90 LYS A CA 1
ATOM 684 C C . LYS A 1 90 ? 4.723 1.785 17.043 1.00 65.31 90 LYS A C 1
ATOM 686 O O . LYS A 1 90 ? 3.902 1.187 16.357 1.00 65.31 90 LYS A O 1
ATOM 691 N N . MET A 1 91 ? 5.014 3.069 16.850 1.00 65.19 91 MET A N 1
ATOM 692 C CA . MET A 1 91 ? 4.378 3.955 15.867 1.00 65.19 91 MET A CA 1
ATOM 693 C C . MET A 1 91 ? 5.090 3.905 14.506 1.00 65.19 91 MET A C 1
ATOM 695 O O . MET A 1 91 ? 5.425 4.933 13.933 1.00 65.19 91 MET A O 1
ATOM 699 N N . GLY A 1 92 ? 5.370 2.702 13.996 1.00 66.62 92 GLY A N 1
ATOM 700 C CA . GLY A 1 92 ? 5.765 2.553 12.590 1.00 66.62 92 GLY A CA 1
ATOM 701 C C . GLY A 1 92 ? 4.561 2.758 11.662 1.00 66.62 92 GLY A C 1
ATOM 702 O O . GLY A 1 92 ? 3.450 2.984 12.134 1.00 66.62 92 GLY A O 1
ATOM 703 N N . ARG A 1 93 ? 4.740 2.577 10.349 1.00 67.31 93 ARG A N 1
ATOM 704 C CA . ARG A 1 93 ? 3.677 2.705 9.323 1.00 67.31 93 ARG A CA 1
ATOM 705 C C . ARG A 1 93 ? 2.322 2.107 9.736 1.00 67.31 93 ARG A C 1
ATOM 707 O O . ARG A 1 93 ? 1.305 2.790 9.691 1.00 67.31 93 ARG A O 1
ATOM 714 N N . HIS A 1 94 ? 2.322 0.854 10.197 1.00 59.53 94 HIS A N 1
ATOM 715 C CA . HIS A 1 94 ? 1.101 0.184 10.649 1.00 59.53 94 HIS A CA 1
ATOM 716 C C . HIS A 1 94 ? 0.520 0.795 11.931 1.00 59.53 94 HIS A C 1
ATOM 718 O O . HIS A 1 94 ? -0.695 0.918 12.049 1.00 59.53 94 HIS A O 1
ATOM 724 N N . GLY A 1 95 ? 1.377 1.188 12.877 1.00 58.22 95 GLY A N 1
ATOM 725 C CA . GLY A 1 95 ? 0.970 1.774 14.153 1.00 58.22 95 GLY A CA 1
ATOM 726 C C . GLY A 1 95 ? 0.364 3.166 13.995 1.00 58.22 95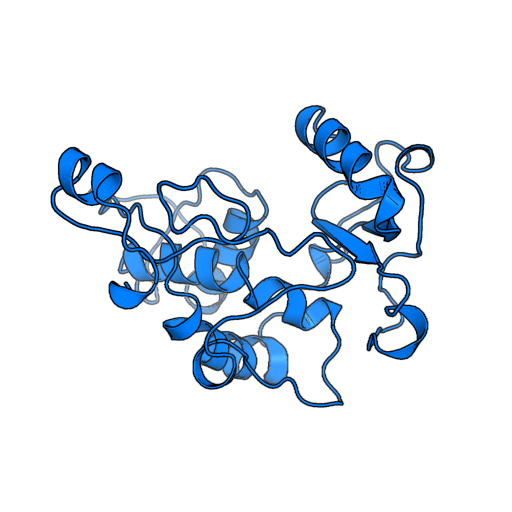 GLY A C 1
ATOM 727 O O . GLY A 1 95 ? -0.644 3.457 14.624 1.00 58.22 95 GLY A O 1
ATOM 728 N N . ILE A 1 96 ? 0.913 3.992 13.100 1.00 60.91 96 ILE A N 1
ATOM 729 C CA . ILE A 1 96 ? 0.373 5.321 12.785 1.00 60.91 96 ILE A CA 1
ATOM 730 C C . ILE A 1 96 ? -1.021 5.194 12.160 1.00 60.91 96 ILE A C 1
ATOM 732 O O . ILE A 1 96 ? -1.960 5.846 12.606 1.00 60.91 96 ILE A O 1
ATOM 736 N N . ILE A 1 97 ? -1.185 4.307 11.177 1.00 64.50 97 ILE A N 1
ATOM 737 C CA . ILE A 1 97 ? -2.480 4.105 10.514 1.00 64.50 97 ILE A CA 1
ATOM 738 C C . ILE A 1 97 ? -3.504 3.470 11.469 1.00 64.50 97 ILE A C 1
ATOM 740 O O . ILE A 1 97 ? -4.667 3.877 11.489 1.00 64.50 97 ILE A O 1
ATOM 744 N N . ALA A 1 98 ? -3.081 2.512 12.302 1.00 58.91 98 ALA A N 1
ATOM 745 C CA . ALA A 1 98 ? -3.935 1.924 13.333 1.00 58.91 98 ALA A CA 1
ATOM 746 C C . ALA A 1 98 ? -4.382 2.988 14.347 1.00 58.91 98 ALA A C 1
ATOM 748 O O . ALA A 1 98 ? -5.564 3.056 14.685 1.00 58.91 98 ALA A O 1
ATOM 749 N N . ALA A 1 99 ? -3.470 3.875 14.759 1.00 57.22 99 ALA A N 1
ATOM 750 C CA . ALA A 1 99 ? -3.793 5.010 15.612 1.00 57.22 99 ALA A CA 1
ATOM 751 C C . ALA A 1 99 ? -4.841 5.914 14.954 1.00 57.22 99 ALA A C 1
ATOM 753 O O . ALA A 1 99 ? -5.795 6.284 15.619 1.00 57.22 99 ALA A O 1
ATOM 754 N N . CYS A 1 100 ? -4.755 6.204 13.652 1.00 59.78 100 CYS A N 1
ATOM 755 C CA . CYS A 1 100 ? -5.752 7.030 12.962 1.00 59.78 100 CYS A CA 1
ATOM 756 C C . CYS A 1 100 ? -7.166 6.415 12.962 1.00 59.78 100 CYS A C 1
ATOM 758 O O . CYS A 1 100 ? -8.139 7.143 13.170 1.00 59.78 100 CYS A O 1
ATOM 760 N N . ARG A 1 101 ? -7.308 5.086 12.816 1.00 61.12 101 ARG A N 1
ATOM 761 C CA . ARG A 1 101 ? -8.613 4.409 12.995 1.00 61.12 101 ARG A CA 1
ATOM 762 C C . ARG A 1 101 ? -9.091 4.497 14.443 1.00 61.12 101 ARG A C 1
ATOM 764 O O . ARG A 1 101 ? -10.240 4.869 14.664 1.00 61.12 101 ARG A O 1
ATOM 771 N N . VAL A 1 102 ? -8.223 4.199 15.412 1.00 55.25 102 VAL A N 1
ATOM 772 C CA . VAL A 1 102 ? -8.562 4.245 16.846 1.00 55.25 102 VAL A CA 1
ATOM 773 C C . VAL A 1 102 ? -8.940 5.666 17.284 1.00 55.25 102 VAL A C 1
ATOM 775 O O . VAL A 1 102 ? -9.942 5.834 17.967 1.00 55.25 102 VAL A O 1
ATOM 778 N N . CYS A 1 103 ? -8.231 6.703 16.830 1.00 50.62 103 CYS A N 1
ATOM 779 C CA . CYS A 1 103 ? -8.512 8.117 17.113 1.00 50.62 103 CYS A CA 1
ATOM 780 C C . CYS A 1 103 ? -9.868 8.591 16.585 1.00 50.62 103 CYS A C 1
ATOM 782 O O . CYS A 1 103 ? -10.475 9.478 17.181 1.00 50.62 103 CYS A O 1
ATOM 784 N N . LYS A 1 104 ? -10.374 8.003 15.489 1.00 52.75 104 LYS A N 1
ATOM 785 C CA . LYS A 1 104 ? -11.736 8.289 15.008 1.00 52.75 104 LYS A CA 1
ATOM 786 C C . LYS A 1 104 ? -12.784 7.877 16.056 1.00 52.75 104 LYS A C 1
ATOM 788 O O . LYS A 1 104 ? -13.889 8.416 16.048 1.00 52.75 104 LYS A O 1
ATOM 793 N N . TRP A 1 105 ? -12.464 6.924 16.941 1.00 41.81 105 TRP A N 1
ATOM 794 C CA . TRP A 1 105 ? -13.385 6.355 17.933 1.00 41.81 105 TRP A CA 1
ATOM 795 C C . TRP A 1 105 ? -13.042 6.714 19.396 1.00 41.81 105 TRP A C 1
ATOM 797 O O . TRP A 1 105 ? -13.970 6.851 20.196 1.00 41.81 105 TRP A O 1
ATOM 807 N N . ASN A 1 106 ? -11.766 6.922 19.753 1.00 41.94 106 ASN A N 1
ATOM 808 C CA . ASN A 1 106 ? -11.277 6.891 21.143 1.00 41.94 106 ASN A CA 1
ATOM 809 C C . ASN A 1 106 ? -10.338 8.062 21.514 1.00 41.94 106 ASN A C 1
ATOM 811 O O . ASN A 1 106 ? -9.686 8.662 20.661 1.00 41.94 106 ASN A O 1
ATOM 815 N N . LYS A 1 107 ? -10.247 8.370 22.820 1.00 30.22 107 LYS A N 1
ATOM 816 C CA . LYS A 1 107 ? -9.232 9.265 23.421 1.00 30.22 107 LYS A CA 1
ATOM 817 C C . LYS A 1 107 ? -8.048 8.423 23.933 1.00 30.22 107 LYS A C 1
ATOM 819 O O . LYS A 1 107 ? -8.263 7.329 24.440 1.00 30.22 107 LYS A O 1
ATOM 824 N N . PHE A 1 108 ? -6.816 8.923 23.820 1.00 30.08 108 PHE A N 1
ATOM 825 C CA . PHE A 1 108 ? -5.595 8.218 24.255 1.00 30.08 108 PHE A CA 1
ATOM 826 C C . PHE A 1 108 ? -5.508 8.041 25.793 1.00 30.08 108 PHE A C 1
ATOM 828 O O . PHE A 1 108 ? -5.760 8.997 26.526 1.00 30.08 108 PHE A O 1
ATOM 835 N N . GLY A 1 109 ? -5.098 6.855 26.277 1.00 26.67 109 GLY A N 1
ATOM 836 C CA . GLY A 1 109 ? -4.922 6.506 27.705 1.00 26.67 109 GLY A CA 1
ATOM 837 C C . GLY A 1 109 ? -4.270 5.117 27.936 1.00 26.67 109 GLY A C 1
ATOM 838 O O . GLY A 1 109 ? -3.939 4.446 26.966 1.00 26.67 109 GLY A O 1
ATOM 839 N N . CYS A 1 110 ? -4.093 4.676 29.195 1.00 25.83 110 CYS A N 1
ATOM 840 C CA . CYS A 1 110 ? -3.363 3.459 29.646 1.00 25.83 110 CYS A CA 1
ATOM 841 C C . CYS A 1 110 ? -4.219 2.157 29.776 1.00 25.83 110 CYS A C 1
ATOM 843 O O . CYS A 1 110 ? -5.432 2.238 29.928 1.00 25.83 110 CYS A O 1
ATOM 845 N N . LEU A 1 111 ? -3.553 0.985 29.732 1.00 30.00 111 LEU A N 1
ATOM 846 C CA . LEU A 1 111 ? -4.033 -0.413 29.572 1.00 30.00 111 LEU A CA 1
ATOM 847 C C . LEU A 1 111 ? -4.752 -1.066 30.783 1.00 30.00 111 LEU A C 1
ATOM 849 O O . LEU A 1 111 ? -4.416 -0.763 31.924 1.00 30.00 111 LEU A O 1
ATOM 853 N N . ASP A 1 112 ? -5.623 -2.056 30.503 1.00 28.39 112 ASP A N 1
ATOM 854 C CA . ASP A 1 112 ? -6.194 -3.047 31.451 1.00 28.39 112 ASP A CA 1
ATOM 855 C C . ASP A 1 112 ? -6.077 -4.508 30.906 1.00 28.39 112 ASP A C 1
ATOM 857 O O . ASP A 1 112 ? -5.882 -4.733 29.709 1.00 28.39 112 ASP A O 1
ATOM 861 N N . GLU A 1 113 ? -6.137 -5.507 31.796 1.00 40.69 113 GLU A N 1
ATOM 862 C CA . GLU A 1 113 ? -5.386 -6.781 31.822 1.00 40.69 113 GLU A CA 1
ATOM 863 C C . GLU A 1 113 ? -5.943 -8.004 31.048 1.00 40.69 113 GLU A C 1
ATOM 865 O O . GLU A 1 113 ? -5.684 -9.151 31.424 1.00 40.69 113 GLU A O 1
ATOM 870 N N . ARG A 1 114 ? -6.651 -7.850 29.923 1.00 40.97 114 ARG A N 1
ATOM 871 C CA . ARG A 1 114 ? -6.982 -9.013 29.058 1.00 40.97 114 ARG A CA 1
ATOM 872 C C . ARG A 1 114 ? -6.887 -8.669 27.581 1.00 40.97 114 ARG A C 1
ATOM 874 O O . ARG A 1 114 ? -7.882 -8.341 26.949 1.00 40.97 114 ARG A O 1
ATOM 881 N N . VAL A 1 115 ? -5.681 -8.779 27.028 1.00 53.38 115 VAL A N 1
ATOM 882 C CA . VAL A 1 115 ? -5.422 -8.501 25.611 1.00 53.38 115 VAL A CA 1
ATOM 883 C C . VAL A 1 115 ? -5.584 -9.792 24.795 1.00 53.38 115 VAL A C 1
ATOM 885 O O . VAL A 1 115 ? -4.758 -10.697 24.946 1.00 53.38 115 VAL A O 1
ATOM 888 N N . PRO A 1 116 ? -6.616 -9.927 23.939 1.00 55.88 116 PRO A N 1
ATOM 889 C CA . PRO A 1 116 ? -6.656 -11.009 22.964 1.00 55.88 116 PRO A CA 1
ATOM 890 C C . PRO A 1 116 ? -5.456 -10.881 22.016 1.00 55.88 116 PRO A C 1
ATOM 892 O O . PRO A 1 116 ? -5.193 -9.820 21.453 1.00 55.88 116 PRO A O 1
ATOM 895 N N . ILE A 1 117 ? -4.699 -11.968 21.860 1.00 55.16 117 ILE A N 1
ATOM 896 C CA . ILE A 1 117 ? -3.554 -12.014 20.947 1.00 55.16 117 ILE A CA 1
ATOM 897 C C . ILE A 1 117 ? -4.073 -12.422 19.565 1.00 55.16 117 ILE A C 1
ATOM 899 O O . ILE A 1 117 ? -4.300 -13.604 19.309 1.00 55.16 117 ILE A O 1
ATOM 903 N N . GLY A 1 118 ? -4.261 -11.442 18.682 1.00 60.00 118 GLY A N 1
ATOM 904 C CA . GLY A 1 118 ? -4.525 -11.660 17.260 1.00 60.00 118 GLY A CA 1
ATOM 905 C C . GLY A 1 118 ? -3.229 -11.596 16.452 1.00 60.00 118 GLY A C 1
ATOM 906 O O . GLY A 1 118 ? -2.495 -10.616 16.543 1.00 60.00 118 GLY A O 1
ATOM 907 N N . ASN A 1 119 ? -2.933 -12.634 15.669 1.00 60.69 119 ASN A N 1
ATOM 908 C CA . ASN A 1 119 ? -1.828 -12.648 14.707 1.00 60.69 119 ASN A CA 1
ATOM 909 C C . ASN A 1 119 ? -2.317 -13.326 13.430 1.00 60.69 119 ASN A C 1
ATOM 911 O O . ASN A 1 119 ? -2.353 -14.551 13.384 1.00 60.69 119 ASN A O 1
ATOM 915 N N . ASN A 1 120 ? -2.699 -12.558 12.409 1.00 68.56 120 ASN A N 1
ATOM 916 C CA . ASN A 1 120 ? -3.167 -13.109 11.139 1.00 68.56 120 ASN A CA 1
ATOM 917 C C . ASN A 1 120 ? -2.815 -12.204 9.957 1.00 68.56 120 ASN A C 1
ATOM 919 O O . ASN A 1 120 ? -2.593 -11.001 10.098 1.00 68.56 120 ASN A O 1
ATOM 923 N N . GLN A 1 121 ? -2.786 -12.806 8.770 1.00 76.25 121 GLN A N 1
ATOM 924 C CA . GLN A 1 121 ? -2.757 -12.068 7.513 1.00 76.25 121 GLN A CA 1
ATOM 925 C C . GLN A 1 121 ? -4.081 -11.330 7.308 1.00 76.25 121 GLN A C 1
ATOM 927 O O . GLN A 1 121 ? -5.155 -11.921 7.440 1.00 76.25 121 GLN A O 1
ATOM 932 N N . ALA A 1 122 ? -4.003 -10.054 6.932 1.00 81.56 122 ALA A N 1
ATOM 933 C CA . ALA A 1 122 ? -5.182 -9.217 6.797 1.00 81.56 122 ALA A CA 1
ATOM 934 C C . ALA A 1 122 ? -6.057 -9.639 5.602 1.00 81.56 122 ALA A C 1
ATOM 936 O O . ALA A 1 122 ? -5.568 -9.735 4.469 1.00 81.56 122 ALA A O 1
ATOM 937 N N . PRO A 1 123 ? -7.373 -9.845 5.792 1.00 85.75 123 PRO A N 1
ATOM 938 C CA . PRO A 1 123 ? -8.292 -10.093 4.692 1.00 85.75 123 PRO A CA 1
ATOM 939 C C . PRO A 1 123 ? -8.615 -8.779 3.960 1.00 85.75 123 PRO A C 1
ATOM 941 O O . PRO A 1 123 ? -9.707 -8.242 4.097 1.00 85.75 123 PRO A O 1
ATOM 944 N N . VAL A 1 124 ? -7.684 -8.275 3.139 1.00 87.94 124 VAL A N 1
ATOM 945 C CA . VAL A 1 124 ? -7.800 -6.993 2.403 1.00 87.94 124 VAL A CA 1
ATOM 946 C C . VAL A 1 124 ? -9.172 -6.801 1.743 1.00 87.94 124 VAL A C 1
ATOM 948 O O . VAL A 1 124 ? -9.810 -5.764 1.920 1.00 87.94 124 VAL A O 1
ATOM 951 N N . HIS A 1 125 ? -9.667 -7.836 1.054 1.00 89.00 125 HIS A N 1
ATOM 952 C CA . HIS A 1 125 ? -10.942 -7.814 0.330 1.00 89.00 125 HIS A CA 1
ATOM 953 C C . HIS A 1 125 ? -12.173 -7.565 1.220 1.00 89.00 125 HIS A C 1
ATOM 955 O O . HIS A 1 125 ? -13.222 -7.173 0.707 1.00 89.00 125 HIS A O 1
ATOM 961 N N . LEU A 1 126 ? -12.063 -7.821 2.527 1.00 88.62 126 LEU A N 1
ATOM 962 C CA . LEU A 1 126 ? -13.126 -7.569 3.494 1.00 88.62 126 LEU A CA 1
ATOM 963 C C . LEU A 1 126 ? -13.252 -6.073 3.812 1.00 88.62 126 LEU A C 1
ATOM 965 O O . LEU A 1 126 ? -14.363 -5.600 4.016 1.00 88.62 126 LEU A O 1
ATOM 969 N N . TYR A 1 127 ? -12.139 -5.332 3.809 1.00 88.31 127 TYR A N 1
ATOM 970 C CA . TYR A 1 127 ? -12.084 -3.965 4.345 1.00 88.31 127 TYR A CA 1
ATOM 971 C C . TYR A 1 127 ? -11.881 -2.881 3.287 1.00 88.31 127 TYR A C 1
ATOM 973 O O . TYR A 1 127 ? -12.342 -1.760 3.458 1.00 88.31 127 TYR A O 1
ATOM 981 N N . TRP A 1 128 ? -11.213 -3.186 2.176 1.00 91.62 128 TRP A N 1
ATOM 982 C CA . TRP A 1 128 ? -10.776 -2.193 1.184 1.00 91.62 128 TRP A CA 1
ATOM 983 C C . TRP A 1 128 ? -11.870 -1.255 0.631 1.00 91.62 128 TRP A C 1
ATOM 985 O O . TRP A 1 128 ? -11.566 -0.102 0.345 1.00 91.62 128 TRP A O 1
ATOM 995 N N . LYS A 1 129 ? -13.131 -1.701 0.520 1.00 92.88 129 LYS A N 1
ATOM 996 C CA . LYS A 1 129 ? -14.260 -0.880 0.052 1.00 92.88 129 LYS A CA 1
ATOM 997 C C . LYS A 1 129 ? -14.707 0.104 1.122 1.00 92.88 129 LYS A C 1
ATOM 999 O O . LYS A 1 129 ? -14.787 1.290 0.845 1.00 92.88 129 LYS A O 1
ATOM 1004 N N . GLU A 1 130 ? -14.915 -0.385 2.344 1.00 90.31 130 GLU A N 1
ATOM 1005 C CA . GLU A 1 130 ? -15.243 0.461 3.494 1.00 90.31 130 GLU A CA 1
ATOM 1006 C C . GLU A 1 130 ? -14.137 1.494 3.731 1.00 90.31 130 GLU A C 1
ATOM 1008 O O . GLU A 1 130 ? -14.417 2.674 3.908 1.00 90.31 130 GLU A O 1
ATOM 1013 N N . ILE A 1 131 ? -12.867 1.078 3.669 1.00 89.69 131 ILE A N 1
ATOM 1014 C CA . ILE A 1 131 ? -11.740 2.000 3.839 1.00 89.69 131 ILE A CA 1
ATOM 1015 C C . ILE A 1 131 ? -11.728 3.049 2.719 1.00 89.69 131 ILE A C 1
ATOM 1017 O O . ILE A 1 131 ? -11.573 4.237 2.997 1.00 89.69 131 ILE A O 1
ATOM 1021 N N . LEU A 1 132 ? -11.913 2.644 1.460 1.00 91.62 132 LEU A N 1
ATOM 1022 C CA . LEU A 1 132 ? -11.979 3.589 0.348 1.00 91.62 132 LEU A CA 1
ATOM 1023 C C . LEU A 1 132 ? -13.117 4.601 0.544 1.00 91.62 132 LEU A C 1
ATOM 1025 O O . LEU A 1 132 ? -12.877 5.803 0.489 1.00 91.62 132 LEU A O 1
ATOM 1029 N N . GLU A 1 133 ? -14.332 4.129 0.803 1.00 91.00 133 GLU A N 1
ATOM 1030 C CA . GLU A 1 133 ? -15.533 4.965 0.864 1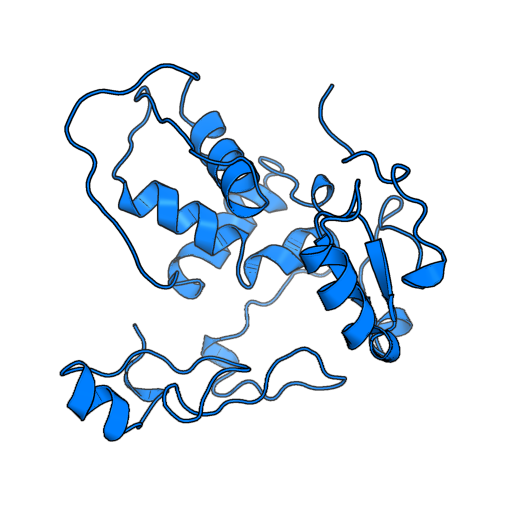.00 91.00 133 GLU A CA 1
ATOM 1031 C C . GLU A 1 133 ? -15.572 5.843 2.126 1.00 91.00 133 GLU A C 1
ATOM 1033 O O . GLU A 1 133 ? -15.729 7.060 2.030 1.00 91.00 133 GLU A O 1
ATOM 1038 N N . GLU A 1 134 ? -15.384 5.265 3.314 1.00 85.44 134 GLU A N 1
ATOM 1039 C CA . GLU A 1 134 ? -15.606 5.959 4.591 1.00 85.44 134 GLU A CA 1
ATOM 1040 C C . GLU A 1 134 ? -14.401 6.743 5.117 1.00 85.44 134 GLU A C 1
ATOM 1042 O O . GLU A 1 134 ? -14.534 7.528 6.070 1.00 85.44 134 GLU A O 1
ATOM 1047 N N . PHE A 1 135 ? -13.211 6.495 4.570 1.00 83.38 135 PHE A N 1
ATOM 1048 C CA . PHE A 1 135 ? -11.986 7.139 5.034 1.00 83.38 135 PHE A CA 1
ATOM 1049 C C . PHE A 1 135 ? -11.379 8.028 3.977 1.00 83.38 135 PHE A C 1
ATOM 1051 O O . PHE A 1 135 ? -11.199 9.212 4.244 1.00 83.38 135 PHE A O 1
ATOM 1058 N N . ILE A 1 136 ? -11.106 7.477 2.798 1.00 87.12 136 ILE A N 1
ATOM 1059 C CA . ILE A 1 136 ? -10.412 8.217 1.747 1.00 87.12 136 ILE A CA 1
ATOM 1060 C C . ILE A 1 136 ? -11.394 9.169 1.056 1.00 87.12 136 ILE A C 1
ATOM 1062 O O . ILE A 1 136 ? -11.217 10.382 1.116 1.00 87.12 136 ILE A O 1
ATOM 1066 N N . LEU A 1 137 ? -12.472 8.646 0.461 1.00 89.19 137 LEU A N 1
ATOM 1067 C CA . LEU A 1 137 ? -13.420 9.454 -0.319 1.00 89.19 137 LEU A CA 1
ATOM 1068 C C . LEU A 1 137 ? -14.246 10.406 0.550 1.00 89.19 137 LEU A C 1
ATOM 1070 O O . LEU A 1 137 ? -14.485 11.545 0.161 1.00 89.19 137 LEU A O 1
ATOM 1074 N N . ALA A 1 138 ? -14.646 9.969 1.746 1.00 87.31 138 ALA A N 1
ATOM 1075 C CA . ALA A 1 138 ? -15.313 10.835 2.715 1.00 87.31 138 ALA A CA 1
ATOM 1076 C C . ALA A 1 138 ? -14.376 11.883 3.355 1.00 87.31 138 ALA A C 1
ATOM 1078 O O . ALA A 1 138 ? -14.843 12.712 4.136 1.00 87.31 138 ALA A O 1
ATOM 1079 N N . GLY A 1 139 ? -13.065 11.834 3.080 1.00 83.62 139 GLY A N 1
ATOM 1080 C CA . GLY A 1 139 ? -12.072 12.753 3.641 1.00 83.62 139 GLY A CA 1
ATOM 1081 C C . GLY A 1 139 ? -11.833 12.582 5.144 1.00 83.62 139 GLY A C 1
ATOM 1082 O O . GLY A 1 139 ? -11.289 13.476 5.788 1.00 83.62 139 GLY A O 1
ATOM 1083 N N . ALA A 1 140 ? -12.244 11.456 5.735 1.00 80.50 140 ALA A N 1
ATOM 1084 C CA . ALA A 1 140 ? -12.035 11.201 7.159 1.00 80.50 140 ALA A CA 1
ATOM 1085 C C . ALA A 1 140 ? -10.584 10.811 7.491 1.00 80.50 140 ALA A C 1
ATOM 1087 O O . ALA A 1 140 ? -10.199 10.861 8.659 1.00 80.50 140 ALA A O 1
ATOM 1088 N N . PHE A 1 141 ? -9.795 10.396 6.496 1.00 81.50 141 PHE A N 1
ATOM 1089 C CA . PHE A 1 141 ? -8.370 10.127 6.634 1.00 81.50 141 PHE A CA 1
ATOM 1090 C C . PHE A 1 141 ? -7.654 10.247 5.287 1.00 81.50 141 PHE A C 1
ATOM 1092 O O . PHE A 1 141 ? -8.033 9.591 4.318 1.00 81.50 141 PHE A O 1
ATOM 1099 N N . ASP A 1 142 ? -6.579 11.028 5.264 1.00 82.56 142 ASP A N 1
ATOM 1100 C CA . ASP A 1 142 ? -5.678 11.133 4.124 1.00 82.56 142 ASP A CA 1
ATOM 1101 C C . ASP A 1 142 ? -4.376 10.371 4.434 1.00 82.56 142 ASP A C 1
ATOM 1103 O O . ASP A 1 142 ? -3.656 10.775 5.346 1.00 82.56 142 ASP A O 1
ATOM 1107 N N . PRO A 1 143 ? -4.060 9.261 3.738 1.00 82.00 143 PRO A N 1
ATOM 1108 C CA . PRO A 1 143 ? -2.841 8.489 3.978 1.00 82.00 143 PRO A CA 1
ATOM 1109 C C . PRO A 1 143 ? -1.595 9.069 3.288 1.00 82.00 143 PRO A C 1
ATOM 1111 O O . PRO A 1 143 ? -0.498 8.527 3.462 1.00 82.00 143 PRO A O 1
ATOM 1114 N N . THR A 1 144 ? -1.728 10.138 2.495 1.00 84.50 144 THR A N 1
ATOM 1115 C CA . THR A 1 144 ? -0.626 10.676 1.681 1.00 84.50 144 THR A CA 1
ATOM 1116 C C . THR A 1 144 ? 0.557 11.157 2.519 1.00 84.50 144 THR A C 1
ATOM 1118 O O . THR A 1 144 ? 1.692 11.023 2.074 1.00 84.50 144 THR A O 1
ATOM 1121 N N . PHE A 1 145 ? 0.348 11.597 3.764 1.00 80.31 145 PHE A N 1
ATOM 1122 C CA . PHE A 1 145 ? 1.433 12.058 4.646 1.00 80.31 145 PHE A CA 1
ATOM 1123 C C . PHE A 1 145 ? 2.498 10.997 4.966 1.00 80.31 145 PHE A C 1
ATOM 1125 O O . PHE A 1 145 ? 3.606 11.340 5.384 1.00 80.31 145 PHE A O 1
ATOM 1132 N N . VAL A 1 146 ? 2.167 9.709 4.807 1.00 80.56 146 VAL A N 1
ATOM 1133 C CA . VAL A 1 146 ? 3.102 8.590 5.012 1.00 80.56 146 VAL A CA 1
ATOM 1134 C C . VAL A 1 146 ? 4.073 8.465 3.829 1.00 80.56 146 VAL A C 1
ATOM 1136 O O . VAL A 1 146 ? 5.143 7.867 3.959 1.00 80.56 146 VAL A O 1
ATOM 1139 N N . LEU A 1 147 ? 3.724 9.037 2.672 1.00 86.25 147 LEU A N 1
ATOM 1140 C CA . LEU A 1 147 ? 4.541 9.022 1.468 1.00 86.25 147 LEU A CA 1
ATOM 1141 C C . LEU A 1 147 ? 5.696 10.011 1.608 1.00 86.25 147 LEU A C 1
ATOM 1143 O O . LEU A 1 147 ? 5.472 11.215 1.689 1.00 86.25 147 LEU A O 1
ATOM 1147 N N . THR A 1 148 ? 6.937 9.521 1.588 1.00 87.62 148 THR A N 1
ATOM 1148 C CA . THR A 1 148 ? 8.104 10.404 1.729 1.00 87.62 148 THR A CA 1
ATOM 1149 C C . THR A 1 148 ? 8.988 10.464 0.498 1.00 87.62 148 THR A C 1
ATOM 1151 O O . THR A 1 148 ? 9.551 11.521 0.229 1.00 87.62 148 THR A O 1
ATOM 1154 N N . HIS A 1 149 ? 9.098 9.381 -0.275 1.00 90.19 149 HIS A N 1
ATOM 1155 C CA . HIS A 1 149 ? 9.969 9.354 -1.451 1.00 90.19 149 HIS A CA 1
ATOM 1156 C C . HIS A 1 149 ? 9.325 8.660 -2.650 1.00 90.19 149 HIS A C 1
ATOM 1158 O O . HIS A 1 149 ? 8.440 7.811 -2.519 1.00 90.19 149 HIS A O 1
ATOM 1164 N N . ARG A 1 150 ? 9.830 9.005 -3.833 1.00 91.25 150 ARG A N 1
ATOM 1165 C CA . ARG A 1 150 ? 9.496 8.371 -5.105 1.00 91.25 150 ARG A CA 1
ATOM 1166 C C . ARG A 1 150 ? 10.775 8.107 -5.882 1.00 91.25 150 ARG A C 1
ATOM 1168 O O . ARG A 1 150 ? 11.654 8.969 -5.908 1.00 91.25 150 ARG A O 1
ATOM 1175 N N . LEU A 1 151 ? 10.870 6.942 -6.508 1.00 93.38 151 LEU A N 1
ATOM 1176 C CA . LEU A 1 151 ? 12.044 6.510 -7.268 1.00 93.38 151 LEU A CA 1
ATOM 1177 C C . LEU A 1 151 ? 11.650 5.675 -8.481 1.00 93.38 151 LEU A C 1
ATOM 1179 O O . LEU A 1 151 ? 10.543 5.141 -8.499 1.00 93.38 151 LEU A O 1
ATOM 1183 N N . PRO A 1 152 ? 12.522 5.554 -9.486 1.00 93.50 152 PRO A N 1
ATOM 1184 C CA . PRO A 1 152 ? 12.223 4.748 -10.658 1.00 93.50 152 PRO A CA 1
ATOM 1185 C C . PRO A 1 152 ? 12.456 3.259 -10.358 1.00 93.50 152 PRO A C 1
ATOM 1187 O O . PRO A 1 152 ? 13.351 2.915 -9.585 1.00 93.50 152 PRO A O 1
ATOM 1190 N N . LEU A 1 153 ? 11.638 2.370 -10.927 1.00 93.44 153 LEU A N 1
ATOM 1191 C CA . LEU A 1 153 ? 11.603 0.945 -10.582 1.00 93.44 153 LEU A CA 1
ATOM 1192 C C . LEU A 1 153 ? 12.983 0.269 -10.660 1.00 93.44 153 LEU A C 1
ATOM 1194 O O . LEU A 1 153 ? 13.267 -0.612 -9.849 1.00 93.44 153 LEU A O 1
ATOM 1198 N N . GLU A 1 154 ? 13.862 0.690 -11.573 1.00 91.19 154 GLU A N 1
ATOM 1199 C CA . GLU A 1 154 ? 15.222 0.149 -11.680 1.00 91.19 154 GLU A CA 1
ATOM 1200 C C . GLU A 1 154 ? 16.069 0.320 -10.406 1.00 91.19 154 GLU A C 1
ATOM 1202 O O . GLU A 1 154 ? 16.976 -0.474 -10.156 1.00 91.19 154 GLU A O 1
ATOM 1207 N N . ASP A 1 155 ? 15.741 1.303 -9.566 1.00 91.00 155 ASP A N 1
ATOM 1208 C CA . ASP A 1 155 ? 16.462 1.601 -8.330 1.00 91.00 155 ASP A CA 1
ATOM 1209 C C . ASP A 1 155 ? 15.908 0.816 -7.122 1.00 91.00 155 ASP A C 1
ATOM 1211 O O . ASP A 1 155 ? 16.416 0.961 -6.009 1.00 91.00 155 ASP A O 1
ATOM 1215 N N . MET A 1 156 ? 14.907 -0.056 -7.309 1.00 88.31 156 MET A N 1
ATOM 1216 C CA . MET A 1 156 ? 14.223 -0.793 -6.233 1.00 88.31 156 MET A CA 1
ATOM 1217 C C . MET A 1 156 ? 15.089 -1.624 -5.272 1.00 88.31 156 MET A C 1
ATOM 1219 O O . MET A 1 156 ? 14.647 -1.809 -4.136 1.00 88.31 156 MET A O 1
ATOM 1223 N N . PRO A 1 157 ? 16.301 -2.106 -5.612 1.00 87.56 157 PRO A N 1
ATOM 1224 C CA . PRO A 1 157 ? 17.165 -2.743 -4.617 1.00 87.56 157 PRO A CA 1
ATOM 1225 C C . PRO A 1 157 ? 17.680 -1.778 -3.534 1.00 87.56 157 PRO A C 1
ATOM 1227 O O . PRO A 1 157 ? 17.880 -2.181 -2.388 1.00 87.56 157 PRO A O 1
ATOM 1230 N N . ALA A 1 158 ? 17.896 -0.503 -3.865 1.00 86.94 158 ALA A N 1
ATOM 1231 C CA . ALA A 1 158 ? 18.536 0.460 -2.968 1.00 86.94 158 ALA A CA 1
ATOM 1232 C C . ALA A 1 158 ? 17.681 0.869 -1.741 1.00 86.94 158 ALA A C 1
ATOM 1234 O O . ALA A 1 158 ? 18.233 0.942 -0.638 1.00 86.94 158 ALA A O 1
ATOM 1235 N N . PRO A 1 159 ? 16.353 1.075 -1.855 1.00 88.44 159 PRO A N 1
ATOM 1236 C CA . PRO A 1 159 ? 15.483 1.377 -0.719 1.00 88.44 159 PRO A CA 1
ATOM 1237 C C . PRO A 1 159 ? 15.493 0.319 0.374 1.00 88.44 159 PRO A C 1
ATOM 1239 O O . PRO A 1 159 ? 15.385 0.677 1.540 1.00 88.44 159 PRO A O 1
ATOM 1242 N N . TYR A 1 160 ? 15.631 -0.967 0.032 1.00 88.88 160 TYR A N 1
ATOM 1243 C CA . TYR A 1 160 ? 15.680 -2.040 1.031 1.00 88.88 160 TYR A CA 1
ATOM 1244 C C . TYR A 1 160 ? 16.830 -1.834 2.013 1.00 88.88 160 TYR A C 1
ATOM 1246 O O . TYR A 1 160 ? 16.624 -1.874 3.224 1.00 88.88 160 TYR A O 1
ATOM 1254 N N . LYS A 1 161 ? 18.017 -1.508 1.492 1.00 87.56 161 LYS A N 1
ATOM 1255 C CA . LYS A 1 161 ? 19.178 -1.178 2.318 1.00 87.56 161 LYS A CA 1
ATOM 1256 C C . LYS A 1 161 ? 18.930 0.076 3.163 1.00 87.56 161 LYS A C 1
ATOM 1258 O O . LYS A 1 161 ? 19.225 0.074 4.352 1.00 87.56 161 LYS A O 1
ATOM 1263 N N . ALA A 1 162 ? 18.337 1.117 2.578 1.00 86.44 162 ALA A N 1
ATOM 1264 C CA . ALA A 1 162 ? 18.020 2.350 3.302 1.00 86.44 162 ALA A CA 1
ATOM 1265 C C . ALA A 1 162 ? 16.985 2.137 4.430 1.00 86.44 162 ALA A C 1
ATOM 1267 O O . ALA A 1 162 ? 17.069 2.778 5.480 1.00 86.44 162 ALA A O 1
ATOM 1268 N N . PHE A 1 163 ? 16.029 1.219 4.243 1.00 86.38 163 PHE A N 1
ATO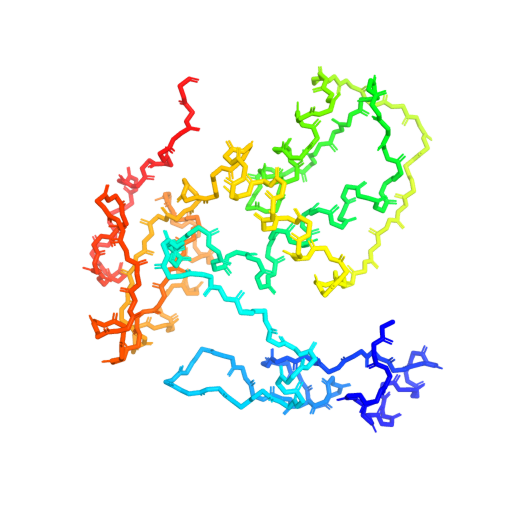M 1269 C CA . PHE A 1 163 ? 15.089 0.809 5.287 1.00 86.38 163 PHE A CA 1
ATOM 1270 C C . PHE A 1 163 ? 15.778 0.029 6.412 1.00 86.38 163 PHE A C 1
ATOM 1272 O O . PHE A 1 163 ? 15.510 0.314 7.581 1.00 86.38 163 PHE A O 1
ATOM 1279 N N . ASP A 1 164 ? 16.674 -0.903 6.080 1.00 85.94 164 ASP A N 1
ATOM 1280 C CA . ASP A 1 164 ? 17.448 -1.669 7.067 1.00 85.94 164 ASP A CA 1
ATOM 1281 C C . ASP A 1 164 ? 18.364 -0.763 7.903 1.00 85.94 164 ASP A C 1
ATOM 1283 O O . ASP A 1 164 ? 18.438 -0.900 9.126 1.00 85.94 164 ASP A O 1
ATOM 1287 N N . GLU A 1 165 ? 18.997 0.221 7.262 1.00 86.06 165 GLU A N 1
ATOM 1288 C CA . GLU A 1 165 ? 19.849 1.229 7.908 1.00 86.06 165 GLU A CA 1
ATOM 1289 C C . GLU A 1 165 ? 19.050 2.311 8.657 1.00 86.06 165 GLU A C 1
ATOM 1291 O O . GLU A 1 165 ? 19.635 3.129 9.368 1.00 86.06 165 GLU A O 1
ATOM 1296 N N . ARG A 1 166 ? 17.712 2.303 8.545 1.00 82.75 166 ARG A N 1
ATOM 1297 C CA . ARG A 1 166 ? 16.792 3.265 9.177 1.00 82.75 166 ARG A CA 1
ATOM 1298 C C . ARG A 1 166 ? 17.151 4.720 8.872 1.00 82.75 166 ARG A C 1
ATOM 1300 O O . ARG A 1 166 ? 17.195 5.560 9.774 1.00 82.75 166 ARG A O 1
ATOM 1307 N N . VAL A 1 167 ? 17.396 5.017 7.596 1.00 81.12 167 VAL A N 1
ATOM 1308 C CA . VAL A 1 167 ? 17.688 6.380 7.133 1.00 81.12 167 VAL A CA 1
ATOM 1309 C C . VAL A 1 167 ? 16.593 7.351 7.622 1.00 81.12 167 VAL A C 1
ATOM 1311 O O . VAL A 1 167 ? 15.412 7.130 7.340 1.00 81.12 167 VAL A O 1
ATOM 1314 N N . PRO A 1 168 ? 16.940 8.432 8.351 1.00 78.06 168 PRO A N 1
ATOM 1315 C CA . PRO A 1 168 ? 15.947 9.360 8.893 1.00 78.06 168 PRO A CA 1
ATOM 1316 C C . PRO A 1 168 ? 15.092 10.030 7.806 1.00 78.06 168 PRO A C 1
ATOM 1318 O O . PRO A 1 168 ? 15.633 10.576 6.842 1.00 78.06 168 PRO A O 1
ATOM 1321 N N . GLY A 1 169 ? 13.768 10.047 8.001 1.00 78.81 169 GLY A N 1
ATOM 1322 C CA . GLY A 1 169 ? 12.783 10.611 7.061 1.00 78.81 169 GLY A CA 1
ATOM 1323 C C . GLY A 1 169 ? 12.250 9.614 6.021 1.00 78.81 169 GLY A C 1
ATOM 1324 O O . GLY A 1 169 ? 11.380 9.947 5.214 1.00 78.81 169 GLY A O 1
ATOM 1325 N N . LEU A 1 170 ? 12.745 8.375 6.019 1.00 82.56 170 LEU A N 1
ATOM 1326 C CA . LEU A 1 170 ? 12.260 7.327 5.130 1.00 82.56 170 LEU A CA 1
ATOM 1327 C C . LEU A 1 170 ? 11.088 6.561 5.767 1.00 82.56 170 LEU A C 1
ATOM 1329 O O . LEU A 1 170 ? 11.295 5.692 6.609 1.00 82.56 170 LEU A O 1
ATOM 1333 N N . GLU A 1 171 ? 9.861 6.837 5.318 1.00 83.25 171 GLU A N 1
ATOM 1334 C CA . GLU A 1 171 ? 8.647 6.183 5.824 1.00 83.25 171 GLU A CA 1
ATOM 1335 C C . GLU A 1 171 ? 8.025 5.287 4.758 1.00 83.25 171 GLU A C 1
ATOM 1337 O O . GLU A 1 171 ? 7.971 4.067 4.927 1.00 83.25 171 GLU A O 1
ATOM 1342 N N . LYS A 1 172 ? 7.613 5.850 3.619 1.00 87.50 172 LYS A N 1
ATOM 1343 C CA . LYS A 1 172 ? 7.114 5.084 2.473 1.00 87.50 172 LYS A CA 1
ATOM 1344 C C . LYS A 1 172 ? 7.680 5.618 1.170 1.00 87.50 172 LYS A C 1
ATOM 1346 O O . LYS A 1 172 ? 7.887 6.816 0.986 1.00 87.50 172 LYS A O 1
ATOM 1351 N N . VAL A 1 173 ? 7.890 4.673 0.268 1.00 90.38 173 VAL A N 1
ATOM 1352 C CA . VAL A 1 173 ? 8.449 4.872 -1.053 1.00 90.38 173 VAL A CA 1
ATOM 1353 C C . VAL A 1 173 ? 7.468 4.354 -2.099 1.00 90.38 173 VAL A C 1
ATOM 1355 O O . VAL A 1 173 ? 6.928 3.256 -1.933 1.00 90.38 173 VAL A O 1
ATOM 1358 N N . ILE A 1 174 ? 7.267 5.123 -3.166 1.00 90.56 174 ILE A N 1
ATOM 1359 C CA . ILE A 1 174 ? 6.615 4.664 -4.399 1.00 90.56 174 ILE A CA 1
ATOM 1360 C C . ILE A 1 174 ? 7.680 4.411 -5.464 1.00 90.56 174 ILE A C 1
ATOM 1362 O O . ILE A 1 174 ? 8.623 5.191 -5.605 1.00 90.56 174 ILE A O 1
ATOM 1366 N N . ALA A 1 175 ? 7.506 3.317 -6.201 1.00 92.50 175 ALA A N 1
ATOM 1367 C CA . ALA A 1 175 ? 8.320 2.976 -7.354 1.00 92.50 175 ALA A CA 1
ATOM 1368 C C . ALA A 1 175 ? 7.553 3.299 -8.640 1.00 92.50 175 ALA A C 1
ATOM 1370 O O . ALA A 1 175 ? 6.449 2.790 -8.840 1.00 92.50 175 ALA A O 1
ATOM 1371 N N . ASP A 1 176 ? 8.140 4.127 -9.496 1.00 92.88 176 ASP A N 1
ATOM 1372 C CA . ASP A 1 176 ? 7.585 4.492 -10.795 1.00 92.88 176 ASP A CA 1
ATOM 1373 C C . ASP A 1 176 ? 8.000 3.465 -11.844 1.00 92.88 176 ASP A C 1
ATOM 1375 O O . ASP A 1 176 ? 9.181 3.175 -12.016 1.00 92.88 176 ASP A O 1
ATOM 1379 N N . THR A 1 177 ? 7.017 2.942 -12.565 1.00 93.88 177 THR A N 1
ATOM 1380 C CA . THR A 1 177 ? 7.249 2.129 -13.767 1.00 93.88 177 THR A CA 1
ATOM 1381 C C . THR A 1 177 ? 7.414 3.041 -14.978 1.00 93.88 177 THR A C 1
ATOM 1383 O O . THR A 1 177 ? 7.075 4.228 -14.921 1.00 93.88 177 THR A O 1
ATOM 1386 N N . LYS A 1 178 ? 7.814 2.488 -16.127 1.00 93.38 178 LYS A N 1
ATOM 1387 C CA . LYS A 1 178 ? 7.867 3.269 -17.379 1.00 93.38 178 LYS A CA 1
ATOM 1388 C C . LYS A 1 178 ? 6.501 3.816 -17.831 1.00 93.38 178 LYS A C 1
ATOM 1390 O O . LYS A 1 178 ? 6.447 4.673 -18.703 1.00 93.38 178 LYS A O 1
ATOM 1395 N N . PHE A 1 179 ? 5.408 3.310 -17.259 1.00 93.38 179 PHE A N 1
ATOM 1396 C CA . PHE A 1 179 ? 4.027 3.708 -17.553 1.00 93.38 179 PHE A CA 1
ATOM 1397 C C . PHE A 1 179 ? 3.489 4.787 -16.617 1.00 93.38 179 PHE A C 1
ATOM 1399 O O . PHE A 1 179 ? 2.425 5.354 -16.861 1.00 93.38 179 PHE A O 1
ATOM 1406 N N . SER A 1 180 ? 4.200 5.068 -15.529 1.00 91.06 180 SER A N 1
ATOM 1407 C CA . SER A 1 180 ? 3.709 5.957 -14.484 1.00 91.06 180 SER A CA 1
ATOM 1408 C C . SER A 1 180 ? 3.517 7.398 -14.965 1.00 91.06 180 SER A C 1
ATOM 1410 O O . SER A 1 180 ? 2.622 8.072 -14.476 1.00 91.06 180 SER A O 1
ATOM 1412 N N . GLU A 1 181 ? 4.294 7.873 -15.941 1.00 86.94 181 GLU A N 1
ATOM 1413 C CA . GLU A 1 181 ? 4.105 9.216 -16.511 1.00 86.94 181 GLU A CA 1
ATOM 1414 C C . GLU A 1 181 ? 2.779 9.357 -17.276 1.00 86.94 181 GLU A C 1
ATOM 1416 O O . GLU A 1 181 ? 2.134 10.398 -17.200 1.00 86.94 181 GLU A O 1
ATOM 1421 N N . GLU A 1 182 ? 2.354 8.305 -17.979 1.00 89.06 182 GLU A N 1
ATOM 1422 C CA . GLU A 1 182 ? 1.148 8.327 -18.811 1.00 89.06 182 GLU A CA 1
ATOM 1423 C C . GLU A 1 182 ? -0.126 8.067 -17.998 1.00 89.06 182 GLU A C 1
ATOM 1425 O O . GLU A 1 182 ? -1.156 8.697 -18.238 1.00 89.06 182 GLU A O 1
ATOM 1430 N N . PHE A 1 183 ? -0.068 7.140 -17.038 1.00 88.56 183 PHE A N 1
ATOM 1431 C CA . PHE A 1 183 ? -1.274 6.613 -16.392 1.00 88.56 183 PHE A CA 1
ATOM 1432 C C . PHE A 1 183 ? -1.456 7.023 -14.930 1.00 88.56 183 PHE A C 1
ATOM 1434 O O . PHE A 1 183 ? -2.564 6.863 -14.414 1.00 88.56 183 PHE A O 1
ATOM 1441 N N . SER A 1 184 ? -0.421 7.525 -14.242 1.00 87.88 184 SER A N 1
ATOM 1442 C CA . SER A 1 184 ? -0.577 7.859 -12.824 1.00 87.88 184 SER A CA 1
ATOM 1443 C C . SER A 1 184 ? -1.333 9.163 -12.596 1.00 87.88 184 SER A C 1
ATOM 1445 O O . SER A 1 184 ? -1.032 10.201 -13.185 1.00 87.88 184 SER A O 1
ATOM 1447 N N . LYS A 1 185 ? -2.259 9.126 -11.637 1.00 89.94 185 LYS A N 1
ATOM 1448 C CA . LYS A 1 185 ? -3.052 10.279 -11.189 1.00 89.94 185 LYS A CA 1
ATOM 1449 C C . LYS A 1 185 ? -2.405 10.869 -9.936 1.00 89.94 185 LYS A C 1
ATOM 1451 O O . LYS A 1 185 ? -2.470 10.251 -8.877 1.00 89.94 185 LYS A O 1
ATOM 1456 N N . ARG A 1 186 ? -1.754 12.032 -10.057 1.00 85.06 186 ARG A N 1
ATOM 1457 C CA . ARG A 1 186 ? -0.910 12.627 -8.996 1.00 85.06 186 ARG A CA 1
ATOM 1458 C C . ARG A 1 186 ? -1.259 14.085 -8.714 1.00 85.06 186 ARG A C 1
ATOM 1460 O O . ARG A 1 186 ? -1.599 14.826 -9.635 1.00 85.06 186 ARG A O 1
ATOM 1467 N N . GLU A 1 187 ? -1.097 14.513 -7.466 1.00 78.19 187 GLU A N 1
ATOM 1468 C CA . GLU A 1 187 ? -1.317 15.889 -7.013 1.00 78.19 187 GLU A CA 1
ATOM 1469 C C . GLU A 1 187 ? -0.021 16.678 -6.768 1.00 78.19 187 GLU A C 1
ATOM 1471 O O . GLU A 1 187 ? 1.099 16.158 -6.693 1.00 78.19 187 GLU A O 1
ATOM 1476 N N . LYS A 1 188 ? -0.203 17.985 -6.560 1.00 56.47 188 LYS A N 1
ATOM 1477 C CA . LYS A 1 188 ? 0.794 18.937 -6.080 1.00 56.47 188 LYS A CA 1
ATOM 1478 C C . LYS A 1 188 ? 1.137 18.647 -4.609 1.00 56.47 188 LYS A C 1
ATOM 1480 O O . LYS A 1 188 ? 0.577 19.245 -3.702 1.00 56.47 188 LYS A O 1
ATOM 1485 N N . GLY A 1 189 ? 2.087 17.746 -4.386 1.00 66.69 189 GLY A N 1
ATOM 1486 C CA . GLY A 1 189 ? 2.522 17.322 -3.047 1.00 66.69 189 GLY A CA 1
ATOM 1487 C C . GLY A 1 189 ? 3.190 15.949 -3.046 1.00 66.69 189 GLY A C 1
ATOM 1488 O O . GLY A 1 189 ? 4.024 15.678 -2.182 1.00 66.69 189 GLY A O 1
ATOM 1489 N N . CYS A 1 190 ? 2.902 15.130 -4.066 1.00 80.25 190 CYS A N 1
ATOM 1490 C CA . CYS A 1 190 ? 3.588 13.868 -4.320 1.00 80.25 190 CYS A CA 1
ATOM 1491 C C . CYS A 1 190 ? 5.109 14.108 -4.445 1.00 80.25 190 CYS A C 1
ATOM 1493 O O . CYS A 1 190 ? 5.517 14.965 -5.244 1.00 80.25 190 CYS A O 1
ATOM 1495 N N . PRO A 1 191 ? 5.959 13.387 -3.683 1.00 87.12 191 PRO A N 1
ATOM 1496 C CA . PRO A 1 191 ? 7.401 13.586 -3.720 1.00 87.12 191 PRO A CA 1
ATOM 1497 C C . PRO A 1 191 ? 7.954 13.497 -5.145 1.00 87.12 191 PRO A C 1
ATOM 1499 O O . PRO A 1 191 ? 7.526 12.629 -5.916 1.00 87.12 191 PRO A O 1
ATOM 1502 N N . PRO A 1 192 ? 8.900 14.375 -5.523 1.00 87.69 192 PRO A N 1
ATOM 1503 C CA . PRO A 1 192 ? 9.514 14.305 -6.836 1.00 87.69 192 PRO A CA 1
ATOM 1504 C C . PRO A 1 192 ? 10.271 12.986 -6.999 1.00 87.69 192 PRO A C 1
ATOM 1506 O O . PRO A 1 192 ? 10.751 12.389 -6.031 1.00 87.69 192 PRO A O 1
ATOM 1509 N N . LEU A 1 193 ? 10.395 12.550 -8.252 1.00 89.00 193 LEU A N 1
ATOM 1510 C CA . LEU A 1 193 ? 11.220 11.399 -8.585 1.00 89.00 193 LEU A CA 1
ATOM 1511 C C . LEU A 1 193 ? 12.670 11.708 -8.191 1.00 89.00 193 LEU A C 1
ATOM 1513 O O . LEU A 1 193 ? 13.211 12.746 -8.567 1.00 89.00 193 LEU A O 1
ATOM 1517 N N . SER A 1 194 ? 13.278 10.821 -7.415 1.00 90.06 194 SER A N 1
ATOM 1518 C CA . SER A 1 194 ? 14.626 10.989 -6.875 1.00 90.06 194 SER A CA 1
ATOM 1519 C C . SER A 1 194 ? 15.320 9.636 -6.772 1.00 90.06 194 SER A C 1
ATOM 1521 O O . SER A 1 194 ? 14.657 8.603 -6.666 1.00 90.06 194 SER A O 1
ATOM 1523 N N . ARG A 1 195 ? 16.655 9.628 -6.798 1.00 86.94 195 ARG A N 1
ATOM 1524 C CA . ARG A 1 195 ? 17.434 8.407 -6.574 1.00 86.94 195 ARG A CA 1
ATOM 1525 C C . ARG A 1 195 ? 17.797 8.289 -5.103 1.00 86.94 195 ARG A C 1
ATOM 1527 O O . ARG A 1 195 ? 17.997 9.295 -4.428 1.00 86.94 195 ARG A O 1
ATOM 1534 N N . VAL A 1 196 ? 17.949 7.058 -4.617 1.00 80.12 196 VAL A N 1
ATOM 1535 C CA . VAL A 1 196 ? 18.269 6.797 -3.200 1.00 80.12 196 VAL A CA 1
ATOM 1536 C C . VAL A 1 196 ? 19.561 7.487 -2.757 1.00 80.12 196 VAL A C 1
ATOM 1538 O O . VAL A 1 196 ? 19.645 7.965 -1.631 1.00 80.12 196 VAL A O 1
ATOM 1541 N N . GLY A 1 197 ? 20.552 7.598 -3.649 1.00 77.25 197 GLY A N 1
ATOM 1542 C CA . GLY A 1 197 ? 21.805 8.306 -3.364 1.00 77.25 197 GLY A CA 1
ATOM 1543 C C . GLY A 1 197 ? 21.636 9.805 -3.082 1.00 77.25 197 GLY A C 1
ATOM 1544 O O . GLY A 1 197 ? 22.481 10.390 -2.410 1.00 77.25 197 GLY A O 1
ATOM 1545 N N . ASP A 1 198 ? 20.537 10.409 -3.540 1.00 79.62 198 ASP A N 1
ATOM 1546 C CA . ASP A 1 198 ? 20.241 11.833 -3.354 1.00 79.62 198 ASP A CA 1
ATOM 1547 C C . ASP A 1 198 ? 19.433 12.103 -2.074 1.00 79.62 198 ASP A C 1
ATOM 1549 O O . ASP A 1 198 ? 19.224 13.261 -1.691 1.00 79.62 198 ASP A O 1
ATOM 1553 N N . TRP A 1 199 ? 18.956 11.052 -1.399 1.00 78.75 199 TRP A N 1
ATOM 1554 C CA . TRP A 1 199 ? 18.156 11.176 -0.186 1.00 78.75 199 TRP A CA 1
ATOM 1555 C C . TRP A 1 199 ? 19.042 11.641 0.966 1.00 78.75 199 TRP A C 1
ATOM 1557 O O . TRP A 1 199 ? 19.766 10.871 1.597 1.00 78.75 199 TRP A O 1
ATOM 1567 N N . LYS A 1 200 ? 18.992 12.943 1.257 1.00 60.78 200 LYS A N 1
ATOM 1568 C CA . LYS A 1 200 ? 19.685 13.507 2.416 1.00 60.78 200 LYS A CA 1
ATOM 1569 C C . LYS A 1 200 ? 19.077 12.937 3.692 1.00 60.78 200 LYS A C 1
ATOM 1571 O O . LYS A 1 200 ? 17.876 13.091 3.928 1.00 60.78 200 LYS A O 1
ATOM 1576 N N . THR A 1 201 ? 19.931 12.399 4.558 1.00 51.44 201 THR A N 1
ATOM 1577 C CA . THR A 1 201 ? 19.604 12.068 5.948 1.00 51.44 201 THR A CA 1
ATOM 1578 C C . THR A 1 201 ? 18.925 13.274 6.616 1.00 51.44 201 THR A C 1
ATOM 1580 O O . THR A 1 201 ? 19.581 14.286 6.862 1.00 51.44 201 THR A O 1
ATOM 1583 N N . GLY A 1 202 ? 17.612 13.192 6.875 1.00 47.38 202 GLY A N 1
ATOM 1584 C CA . GLY A 1 202 ? 16.870 14.190 7.660 1.00 47.38 202 GLY A CA 1
ATOM 1585 C C . GLY A 1 202 ? 16.072 15.271 6.910 1.00 47.38 202 GLY A C 1
ATOM 1586 O O . GLY A 1 202 ? 15.705 16.257 7.545 1.00 47.38 202 GLY A O 1
ATOM 1587 N N . THR A 1 203 ? 15.777 15.137 5.608 1.00 44.75 203 THR A N 1
ATOM 1588 C CA . THR A 1 203 ? 15.025 16.187 4.864 1.00 44.75 203 THR A CA 1
ATOM 1589 C C . THR A 1 203 ? 13.542 15.916 4.613 1.00 44.75 203 THR A C 1
ATOM 1591 O O . THR A 1 203 ? 12.785 16.871 4.440 1.00 44.75 203 THR A O 1
ATOM 1594 N N . ALA A 1 204 ? 13.082 14.667 4.659 1.00 49.34 204 ALA A N 1
ATOM 1595 C CA . ALA A 1 204 ? 11.657 14.375 4.547 1.00 49.34 204 ALA A CA 1
ATOM 1596 C C . ALA A 1 204 ? 10.995 14.479 5.930 1.00 49.34 204 ALA A C 1
ATOM 1598 O O . ALA A 1 204 ? 11.033 13.542 6.728 1.00 49.34 204 ALA A O 1
ATOM 1599 N N . LYS A 1 205 ? 10.414 15.643 6.244 1.00 40.44 205 LYS A N 1
ATOM 1600 C CA . LYS A 1 205 ? 9.438 15.729 7.337 1.00 40.44 205 LYS A CA 1
ATOM 1601 C C . LYS A 1 205 ? 8.134 15.077 6.861 1.00 40.44 205 LYS A C 1
ATOM 1603 O O . LYS A 1 205 ? 7.684 15.435 5.772 1.00 40.44 205 LYS A O 1
ATOM 1608 N N . PRO A 1 206 ? 7.507 14.184 7.646 1.00 43.12 206 PRO A N 1
ATOM 1609 C CA . PRO A 1 206 ? 6.145 13.753 7.359 1.00 43.12 206 PRO A CA 1
ATOM 1610 C C . PRO A 1 206 ? 5.237 14.989 7.318 1.00 43.12 206 PRO A C 1
ATOM 1612 O O . PRO A 1 206 ? 5.253 15.818 8.233 1.00 43.12 206 PRO A O 1
ATOM 1615 N N . GLN A 1 207 ? 4.495 15.153 6.225 1.00 43.84 207 GLN A N 1
ATOM 1616 C CA . GLN A 1 207 ? 3.559 16.261 6.054 1.00 43.84 207 GLN A CA 1
ATOM 1617 C C . GLN A 1 207 ? 2.310 16.002 6.902 1.00 43.84 207 GLN A C 1
ATOM 1619 O O . GLN A 1 207 ? 1.324 15.503 6.386 1.00 43.84 207 GLN A O 1
ATOM 1624 N N . GLY A 1 208 ? 2.327 16.312 8.200 1.0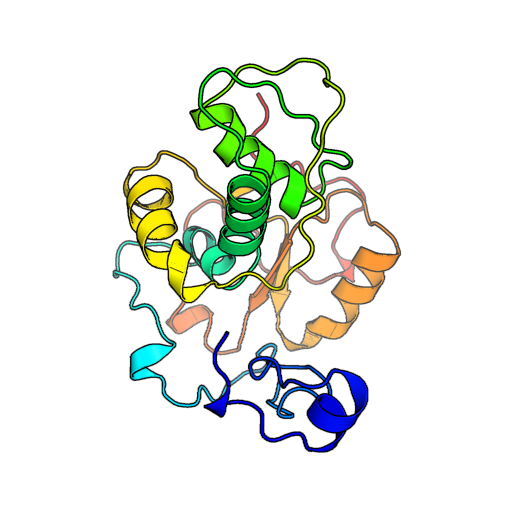0 40.16 208 GLY A N 1
ATOM 1625 C CA . GLY A 1 208 ? 1.084 16.270 8.982 1.00 40.16 208 GLY A CA 1
ATOM 1626 C C . GLY A 1 208 ? 1.206 15.835 10.431 1.00 40.16 208 GLY A C 1
ATOM 1627 O O . GLY A 1 208 ? 0.536 14.898 10.842 1.00 40.16 208 GLY A O 1
ATOM 1628 N N . PHE A 1 209 ? 1.992 16.559 11.220 1.00 31.14 209 PHE A N 1
ATOM 1629 C CA . PHE A 1 209 ? 1.689 16.736 12.640 1.00 31.14 209 PHE A CA 1
ATOM 1630 C C . PHE A 1 209 ? 1.963 18.205 12.975 1.00 31.14 209 PHE A C 1
ATOM 1632 O O . PHE A 1 209 ? 3.111 18.586 13.205 1.00 31.14 209 PHE A O 1
ATOM 1639 N N . ASN A 1 210 ? 0.909 19.024 12.896 1.00 29.53 210 ASN A N 1
ATOM 1640 C CA . ASN A 1 210 ? 0.838 20.307 13.597 1.00 29.53 210 ASN A CA 1
ATOM 1641 C C . ASN A 1 210 ? 0.278 20.061 14.996 1.00 29.53 210 ASN A C 1
ATOM 1643 O O . ASN A 1 210 ? -0.670 19.247 15.092 1.00 29.53 210 ASN A O 1
#

pLDDT: mean 77.83, std 16.49, range [25.83, 94.06]

Sequence (210 aa):
MCDRTNNSSLQQFMYGTHDAGFYGYSHTTGGFAGGQAEYVHVPRGSARLLPIADHVLDEQVLYLSDILPTSYHAVVDTGVGKGETVAIWKMGRHGIIAACRVCKWNKFGCLDERVPIGNNQAPVHLYWKEILEEFILAGAFDPTFVLTHRLPLEDMPAPYKAFDERVPGLEKVIADTKFSEEFSKREKGCPPLSRVGDWKTGTAKPQGFN

Foldseek 3Di:
DDQVQQPQPVLCVVPVGADAADACDDNNRNPAHHPLDLDHDDPPCVLVDDDDDPQAACLQQVCLNALLLPLVVVLVQQVDAAADEDDQDDPASSSVNNVLVCVVRYDYDDDDDDGDDDDDGGPSSVCSVVCCVVPRVVVSHGSNLQQFEEEESVLVVVVVVCVVVVQAQDRDYHYDYPCCVPDGGDDDPHHDYDHPVPDDRPDRDRPDDD

InterPro domains:
  IPR011032 GroES-like superfamily [SSF50129] (20-83)

Secondary structure (DSSP, 8-state):
--GGG---HHHHHHHSS-----BTS-GGGT-BPPS-SS----TTHHHH-----TTS-HHHHGGGGTHHHHHHHHHHHHT--TT-----S--SHHHHHHHHHHHHH-------S----------HHHHHHHHIIIIIITTS---GGGEEEEEEGGGTHHHHHHHHTT-TT--EEEEEPTTHHHH----TTSPPB--GGG--TT----S---

Radius of gyration: 18.66 Å; chains: 1; bounding box: 38×52×51 Å

Organism: NCBI:txid2828524